Protein AF-A0A849WZI6-F1 (afdb_monomer)

Mean predicted aligned error: 6.57 Å

Secondary structure (DSSP, 8-state):
---HHHHHHHHHHHHHHHHHHHHHHHHH-GGGTTS-HHHHHHHHTTTTHHHH---HHHHHHHT--GGG-HHHHHHTTTT--GGG--HHHHHHHHHHHHHHHHHHHHHHHHHHHHTT-B-TTSSB-HHHHHHHHHHHHHHHHHHHH-HHHHHHHS-PPPPGGGT-SSHHHHHHHHHHHHHHHHHSTT-SHHHHHHHHTT-SPPPS----------

Solvent-accessible surface area (backbone atoms only — not comparable to full-atom values): 12196 Å² total; per-residue (Å²): 131,89,48,72,65,53,57,47,42,44,52,53,23,48,33,55,39,28,34,50,43,34,56,50,48,44,77,75,35,81,89,39,66,84,57,56,66,71,60,47,47,58,54,33,70,51,50,69,38,46,52,67,58,80,48,69,68,57,30,62,76,68,69,52,54,79,94,61,32,40,45,67,52,48,55,78,54,60,70,50,48,77,89,74,49,51,73,69,51,47,53,48,52,51,53,41,50,54,50,37,54,53,40,42,51,51,53,51,53,50,51,30,54,76,70,67,29,40,40,96,87,69,44,78,27,73,67,38,50,49,52,52,51,40,48,52,51,18,48,38,35,45,53,27,68,39,68,61,38,32,70,45,54,74,39,80,47,71,56,33,45,76,72,49,85,49,69,68,57,21,53,51,30,51,53,49,64,75,43,38,70,76,68,35,60,87,38,42,52,66,51,45,44,29,50,79,70,68,74,43,83,74,74,95,70,82,77,83,78,74,84,71,89,128

Nearest PDB structures (foldseek):
  8ium-assembly1_R  TM=1.925E-01  e=1.946E+00  Homo sapiens

Foldseek 3Di:
DQDLVLQLLVVVLLLVQLLLLLLVLCVPDPVCVVQDNVLLSVLSNLPQCQQHPLDPVLCVVLVPDSVLRLSVLCVVCWQPAPVPDDPVNVVSVVVSVVSSVSSSVVVLLVSCVVVVQADPVSHGHPNSVVSVLSSVLSSQLCCQQAVVVCRTHVDRDHQSLVPDDDNVSSVSSVVCNVCVCVSSVCSHSVNSVCVVVVNDDDPPDDPPPDPDDD

Radius of gyration: 17.63 Å; Cα contacts (8 Å, |Δi|>4): 214; chains: 1; bounding box: 43×40×42 Å

Sequence (214 aa):
MRSLTDLEIHFQAHILRVARLGREILALSPEFRDVDPALLDQFLALHDQAKVNLSDPFIRQYGINRRNAPLLALSQIYGKQIENLTNEERMLAERVRDEVNRVDRAVAMNFFRQQGMLTSAGEPGDMALKFLRVEKIADSVDRAMSPVSAEEFHKVMDPARRWLRDEADKKIARRLERSYFALSDGLTFEEIRGRSLGAYPRPVRECAWGFAAL

Structure (mmCIF, N/CA/C/O backbone):
data_AF-A0A849WZI6-F1
#
_entry.id   AF-A0A849WZI6-F1
#
loop_
_atom_site.group_PDB
_atom_site.id
_atom_site.type_symbol
_atom_site.label_atom_id
_atom_site.label_alt_id
_atom_site.label_comp_id
_atom_site.label_asym_id
_atom_site.label_entity_id
_atom_site.label_seq_id
_atom_site.pdbx_PDB_ins_code
_atom_site.Cartn_x
_atom_site.Cartn_y
_atom_site.Cartn_z
_atom_site.occupancy
_atom_site.B_iso_or_equiv
_atom_site.auth_seq_id
_atom_site.auth_comp_id
_atom_site.auth_asym_id
_atom_site.auth_atom_id
_atom_site.pdbx_PDB_model_num
ATOM 1 N N . MET A 1 1 ? 10.485 -10.539 -22.822 1.00 46.03 1 MET A N 1
ATOM 2 C CA . MET A 1 1 ? 10.354 -9.128 -22.403 1.00 46.03 1 MET A CA 1
ATOM 3 C C . MET A 1 1 ? 9.045 -9.048 -21.635 1.00 46.03 1 MET A C 1
ATOM 5 O O . MET A 1 1 ? 8.038 -9.424 -22.221 1.00 46.03 1 MET A O 1
ATOM 9 N N . ARG A 1 2 ? 9.062 -8.737 -20.332 1.00 66.12 2 ARG A N 1
ATOM 10 C CA . ARG A 1 2 ? 7.817 -8.651 -19.545 1.00 66.12 2 ARG A CA 1
ATOM 11 C C . ARG A 1 2 ? 7.031 -7.415 -20.000 1.00 66.12 2 ARG A C 1
ATOM 13 O O . ARG A 1 2 ? 7.637 -6.382 -20.278 1.00 66.12 2 ARG A O 1
ATOM 20 N N . SER A 1 3 ? 5.723 -7.556 -20.171 1.00 79.88 3 SER A N 1
ATOM 21 C CA . SER A 1 3 ? 4.845 -6.533 -20.749 1.00 79.88 3 SER A CA 1
ATOM 22 C C . SER A 1 3 ? 4.330 -5.547 -19.691 1.00 79.88 3 SER A C 1
ATOM 24 O O . SER A 1 3 ? 4.356 -5.839 -18.498 1.00 79.88 3 SER A O 1
ATOM 26 N N . LEU A 1 4 ? 3.813 -4.388 -20.123 1.00 80.69 4 LEU A N 1
ATOM 27 C CA . LEU A 1 4 ? 3.086 -3.451 -19.249 1.00 80.69 4 LEU A CA 1
ATOM 28 C C . LEU A 1 4 ? 1.937 -4.152 -18.502 1.00 80.69 4 LEU A C 1
ATOM 30 O O . LEU A 1 4 ? 1.700 -3.885 -17.329 1.00 80.69 4 LEU A O 1
ATOM 34 N N . THR A 1 5 ? 1.269 -5.082 -19.186 1.00 85.00 5 THR A N 1
ATOM 35 C CA . THR A 1 5 ? 0.197 -5.914 -18.635 1.00 85.00 5 THR A CA 1
ATOM 36 C C . THR A 1 5 ? 0.693 -6.816 -17.508 1.00 85.00 5 THR A C 1
ATOM 38 O O . THR A 1 5 ? -0.002 -6.963 -16.510 1.00 85.00 5 THR A O 1
ATOM 41 N N . ASP A 1 6 ? 1.899 -7.382 -17.620 1.00 86.06 6 ASP A N 1
ATOM 42 C CA . ASP A 1 6 ? 2.457 -8.211 -16.546 1.00 86.06 6 ASP A CA 1
ATOM 43 C C . ASP A 1 6 ? 2.707 -7.363 -15.291 1.00 86.06 6 ASP A C 1
ATOM 45 O O . ASP A 1 6 ? 2.311 -7.756 -14.197 1.00 86.06 6 ASP A O 1
ATOM 49 N N . LEU A 1 7 ? 3.279 -6.163 -15.446 1.00 84.88 7 LEU A N 1
ATOM 50 C CA . LEU A 1 7 ? 3.505 -5.238 -14.331 1.00 84.88 7 LEU A CA 1
ATOM 51 C C . LEU A 1 7 ? 2.194 -4.840 -13.629 1.00 84.88 7 LEU A C 1
ATOM 53 O O . LEU A 1 7 ? 2.123 -4.814 -12.402 1.00 84.88 7 LEU A O 1
ATOM 57 N N . GLU A 1 8 ? 1.139 -4.568 -14.398 1.00 86.75 8 GLU A N 1
ATOM 58 C CA . GLU A 1 8 ? -0.186 -4.272 -13.849 1.00 86.75 8 GLU A CA 1
ATOM 59 C C . GLU A 1 8 ? -0.753 -5.457 -13.050 1.00 86.75 8 GLU A C 1
ATOM 61 O O . GLU A 1 8 ? -1.197 -5.285 -11.914 1.00 86.75 8 GLU A O 1
ATOM 66 N N . ILE A 1 9 ? -0.686 -6.671 -13.605 1.00 88.75 9 ILE A N 1
ATOM 67 C CA . ILE A 1 9 ? -1.139 -7.897 -12.932 1.00 88.75 9 ILE A CA 1
ATOM 68 C C . ILE A 1 9 ? -0.341 -8.139 -11.646 1.00 88.75 9 ILE A C 1
ATOM 70 O O . ILE A 1 9 ? -0.914 -8.550 -10.636 1.00 88.75 9 ILE A O 1
ATOM 74 N N . HIS A 1 10 ? 0.965 -7.863 -11.646 1.00 87.81 10 HIS A N 1
ATOM 75 C CA . HIS A 1 10 ? 1.794 -7.975 -10.449 1.00 87.81 10 HIS A CA 1
ATOM 76 C C . HIS A 1 10 ? 1.318 -7.041 -9.334 1.00 87.81 10 HIS A C 1
ATOM 78 O O . HIS A 1 10 ? 1.147 -7.498 -8.198 1.00 87.81 10 HIS A O 1
ATOM 84 N N . PHE A 1 11 ? 1.030 -5.774 -9.648 1.00 88.38 11 PHE A N 1
ATOM 85 C CA . PHE A 1 11 ? 0.472 -4.842 -8.668 1.00 88.38 11 PHE A CA 1
ATOM 86 C C . PHE A 1 11 ? -0.919 -5.265 -8.192 1.00 88.38 11 PHE A C 1
ATOM 88 O O . PHE A 1 11 ? -1.183 -5.232 -6.994 1.00 88.38 11 PHE A O 1
ATOM 95 N N . GLN A 1 12 ? -1.787 -5.749 -9.081 1.00 89.88 12 GLN A N 1
ATOM 96 C CA . GLN A 1 12 ? -3.100 -6.265 -8.682 1.00 89.88 12 GLN A CA 1
ATOM 97 C C . GLN A 1 12 ? -2.977 -7.455 -7.722 1.00 89.88 12 GLN A C 1
ATOM 99 O O . GLN A 1 12 ? -3.628 -7.489 -6.678 1.00 89.88 12 GLN A O 1
ATOM 104 N N . ALA A 1 13 ? -2.107 -8.417 -8.035 1.00 91.88 13 ALA A N 1
ATOM 105 C CA . ALA A 1 13 ? -1.861 -9.567 -7.175 1.00 91.88 13 ALA A CA 1
ATOM 106 C C . ALA A 1 13 ? -1.302 -9.136 -5.806 1.00 91.88 13 ALA A C 1
ATOM 108 O O . ALA A 1 13 ? -1.718 -9.664 -4.776 1.00 91.88 13 ALA A O 1
ATOM 109 N N . HIS A 1 14 ? -0.401 -8.150 -5.785 1.00 93.25 14 HIS A N 1
ATOM 110 C CA . HIS A 1 14 ? 0.129 -7.551 -4.560 1.00 93.25 14 HIS A CA 1
ATOM 111 C C . HIS A 1 14 ? -0.970 -6.925 -3.694 1.00 93.25 14 HIS A C 1
ATOM 113 O O . HIS A 1 14 ? -1.116 -7.320 -2.539 1.00 93.25 14 HIS A O 1
ATOM 119 N N . ILE A 1 15 ? -1.806 -6.048 -4.257 1.00 92.69 15 ILE A N 1
ATOM 120 C CA . ILE A 1 15 ? -2.915 -5.392 -3.540 1.00 92.69 15 ILE A CA 1
ATOM 121 C C . ILE A 1 15 ? -3.848 -6.430 -2.900 1.00 92.69 15 ILE A C 1
ATOM 123 O O . ILE A 1 15 ? -4.205 -6.320 -1.726 1.00 92.69 15 ILE A O 1
ATOM 127 N N . LEU A 1 16 ? -4.196 -7.490 -3.636 1.00 93.88 16 LEU A N 1
ATOM 128 C CA . LEU A 1 16 ? -5.062 -8.555 -3.123 1.00 93.88 16 LEU A CA 1
ATOM 129 C C . LEU A 1 16 ? -4.421 -9.340 -1.969 1.00 93.88 16 LEU A C 1
ATOM 131 O O . LEU A 1 16 ? -5.105 -9.672 -0.996 1.00 93.88 16 LEU A O 1
ATOM 135 N N . ARG A 1 17 ? -3.119 -9.641 -2.051 1.00 96.31 17 ARG A N 1
ATOM 136 C CA . ARG A 1 17 ? -2.394 -10.312 -0.960 1.00 96.31 17 ARG A CA 1
ATOM 137 C C . ARG A 1 17 ? -2.267 -9.410 0.262 1.00 96.31 17 ARG A C 1
ATOM 139 O O . ARG A 1 17 ? -2.505 -9.883 1.369 1.00 96.31 17 ARG A O 1
ATOM 146 N N . VAL A 1 18 ? -1.983 -8.121 0.076 1.00 96.94 18 VAL A N 1
ATOM 147 C CA . VAL A 1 18 ? -1.944 -7.129 1.164 1.00 96.94 18 VAL A CA 1
ATOM 148 C C . VAL A 1 18 ? -3.293 -7.051 1.878 1.00 96.94 18 VAL A C 1
ATOM 150 O O . VAL A 1 18 ? -3.331 -7.153 3.103 1.00 96.94 18 VAL A O 1
ATOM 153 N N . ALA A 1 19 ? -4.404 -6.982 1.140 1.00 96.25 19 ALA A N 1
ATOM 154 C CA . ALA A 1 19 ? -5.746 -7.006 1.723 1.00 96.25 19 ALA A CA 1
ATOM 155 C C . ALA A 1 19 ? -5.998 -8.282 2.550 1.00 96.25 19 ALA A C 1
ATOM 157 O O . ALA A 1 19 ? -6.451 -8.223 3.697 1.00 96.25 19 ALA A O 1
ATOM 158 N N . ARG A 1 20 ? -5.631 -9.451 2.007 1.00 97.00 20 ARG A N 1
ATOM 159 C CA . ARG A 1 20 ? -5.775 -10.741 2.696 1.00 97.00 2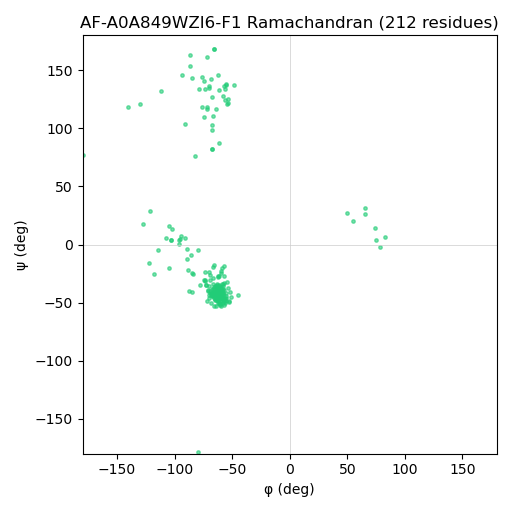0 ARG A CA 1
ATOM 160 C C . ARG A 1 20 ? -4.938 -10.823 3.974 1.00 97.00 20 ARG A C 1
ATOM 162 O O . ARG A 1 20 ? -5.443 -11.269 5.003 1.00 97.00 20 ARG A O 1
ATOM 169 N N . LEU A 1 21 ? -3.680 -10.391 3.918 1.00 98.19 21 LEU A N 1
ATOM 170 C CA . LEU A 1 21 ? -2.791 -10.330 5.078 1.00 98.19 21 LEU A CA 1
ATOM 171 C C . LEU A 1 21 ? -3.326 -9.351 6.127 1.00 98.19 21 LEU A C 1
ATOM 173 O O . LEU A 1 21 ? -3.320 -9.672 7.312 1.00 98.19 21 LEU A O 1
ATOM 177 N N . GLY A 1 22 ? -3.852 -8.200 5.704 1.00 98.06 22 GLY A N 1
ATOM 178 C CA . GLY A 1 22 ? -4.482 -7.221 6.589 1.00 98.06 22 GLY A CA 1
ATOM 179 C C . GLY A 1 22 ? -5.654 -7.798 7.379 1.00 98.06 22 GLY A C 1
ATOM 180 O O . GLY A 1 22 ? -5.748 -7.594 8.589 1.00 98.06 22 GLY A O 1
ATOM 181 N N . ARG A 1 23 ? -6.504 -8.603 6.732 1.00 97.38 23 ARG A N 1
ATOM 182 C CA . ARG A 1 23 ? -7.585 -9.333 7.413 1.00 97.38 23 ARG A CA 1
ATOM 183 C C . ARG A 1 23 ? -7.074 -10.322 8.451 1.00 97.38 23 ARG A C 1
ATOM 185 O O . ARG A 1 23 ? -7.629 -10.392 9.546 1.00 97.38 23 ARG A O 1
ATOM 192 N N . GLU A 1 24 ? -6.007 -11.047 8.135 1.00 97.94 24 GLU A N 1
ATOM 193 C CA . GLU A 1 24 ? -5.393 -11.981 9.080 1.00 97.94 24 GLU A CA 1
ATOM 194 C C . GLU A 1 24 ? -4.801 -11.246 10.297 1.00 97.94 24 GLU A C 1
ATOM 196 O O . GLU A 1 24 ? -4.917 -11.718 11.427 1.00 97.94 24 GLU A O 1
ATOM 201 N N . ILE A 1 25 ? -4.239 -10.045 10.115 1.00 98.19 25 ILE A N 1
ATOM 202 C CA . ILE A 1 25 ? -3.723 -9.225 11.225 1.00 98.19 25 ILE A CA 1
ATOM 203 C C . ILE A 1 25 ? -4.819 -8.923 12.259 1.00 98.19 25 ILE A C 1
ATOM 205 O O . ILE A 1 25 ? -4.559 -9.041 13.461 1.00 98.19 25 ILE A O 1
ATOM 209 N N . LEU A 1 26 ? -6.042 -8.605 11.813 1.00 97.25 26 LEU A N 1
ATOM 210 C CA . LEU A 1 26 ? -7.178 -8.361 12.712 1.00 97.25 26 LEU A CA 1
ATOM 211 C C . LEU A 1 26 ? -7.517 -9.587 13.574 1.00 97.25 26 LEU A C 1
ATOM 213 O O . LEU A 1 26 ? -7.853 -9.446 14.748 1.00 97.25 26 LEU A O 1
ATOM 217 N N . ALA A 1 27 ? -7.398 -10.793 13.011 1.00 95.12 27 ALA A N 1
ATOM 218 C CA . ALA A 1 27 ? -7.651 -12.039 13.731 1.00 95.12 27 ALA A CA 1
ATOM 219 C C . ALA A 1 27 ? -6.525 -12.394 14.722 1.00 95.12 27 ALA A C 1
ATOM 221 O O . ALA A 1 27 ? -6.771 -13.009 15.762 1.00 95.12 27 ALA A O 1
ATOM 222 N N . LEU A 1 28 ? -5.282 -12.007 14.418 1.00 94.19 28 LEU A N 1
ATOM 223 C CA . LEU A 1 28 ? -4.098 -12.401 15.185 1.00 94.19 28 LEU A CA 1
ATOM 224 C C . LEU A 1 28 ? -3.805 -11.530 16.411 1.00 94.19 28 LEU A C 1
ATOM 226 O O . LEU A 1 28 ? -3.122 -12.016 17.325 1.00 94.19 28 LEU A O 1
ATOM 230 N N . SER A 1 29 ? -4.249 -10.269 16.426 1.00 94.25 29 SER A N 1
ATOM 231 C CA . SER A 1 29 ? -3.875 -9.303 17.465 1.00 94.25 29 SER A CA 1
ATOM 232 C C . SER A 1 29 ? -5.087 -8.587 18.078 1.00 94.25 29 SER A C 1
ATOM 234 O O . SER A 1 29 ? -5.803 -7.873 17.376 1.00 94.25 29 SER A O 1
ATOM 236 N N . PRO A 1 30 ? -5.306 -8.696 19.407 1.00 93.81 30 PRO A N 1
ATOM 237 C CA . PRO A 1 30 ? -6.395 -8.002 20.099 1.00 93.81 30 PRO A CA 1
ATOM 238 C C . PRO A 1 30 ? -6.369 -6.474 19.976 1.00 93.81 30 PRO A C 1
ATOM 240 O O . PRO A 1 30 ? -7.395 -5.838 20.198 1.00 93.81 30 PRO A O 1
ATOM 243 N N . GLU A 1 31 ? -5.219 -5.881 19.650 1.00 94.94 31 GLU A N 1
ATOM 244 C CA . GLU A 1 31 ? -5.060 -4.426 19.532 1.00 94.94 31 GLU A CA 1
ATOM 245 C C . GLU A 1 31 ? -5.848 -3.810 18.364 1.00 94.94 31 GLU A C 1
ATOM 247 O O . GLU A 1 31 ? -6.113 -2.608 18.376 1.00 94.94 31 GLU A O 1
ATOM 252 N N . PHE A 1 32 ? -6.241 -4.633 17.385 1.00 96.94 32 PHE A N 1
ATOM 253 C CA . PHE A 1 32 ? -7.041 -4.225 16.230 1.00 96.94 32 PHE A CA 1
ATOM 254 C C . PHE A 1 32 ? -8.503 -4.680 16.326 1.00 96.94 32 PHE A C 1
ATOM 256 O O . PHE A 1 32 ? -9.215 -4.679 15.328 1.00 96.94 32 PHE A O 1
ATOM 263 N N . ARG A 1 33 ? -8.977 -5.086 17.512 1.00 95.38 33 ARG A N 1
ATOM 264 C CA . ARG A 1 33 ? -10.355 -5.579 17.696 1.00 95.38 33 ARG A CA 1
ATOM 265 C C . ARG A 1 33 ? -11.424 -4.529 17.368 1.00 95.38 33 ARG A C 1
ATOM 267 O O . ARG A 1 33 ? -12.548 -4.887 17.040 1.00 95.38 33 ARG A O 1
ATOM 274 N N . ASP A 1 34 ? -11.083 -3.255 17.501 1.00 96.94 34 ASP A N 1
ATOM 275 C CA . ASP A 1 34 ? -11.934 -2.103 17.202 1.00 96.94 34 ASP A CA 1
ATOM 276 C C . ASP A 1 34 ? -11.831 -1.624 15.745 1.00 96.94 34 ASP A C 1
ATOM 278 O O . ASP A 1 34 ? -12.558 -0.713 15.355 1.00 96.94 34 ASP A O 1
ATOM 282 N N . VAL A 1 35 ? -10.952 -2.221 14.933 1.00 98.00 35 VAL A N 1
ATOM 283 C CA . VAL A 1 35 ? -10.874 -1.929 13.499 1.00 98.00 35 VAL A CA 1
ATOM 284 C C . VAL A 1 35 ? -12.033 -2.624 12.793 1.00 98.00 35 VAL A C 1
ATOM 286 O O . VAL A 1 35 ? -12.114 -3.853 12.798 1.00 98.00 35 VAL A O 1
ATOM 289 N N . ASP A 1 36 ? -12.910 -1.844 12.153 1.00 97.75 36 ASP A N 1
ATOM 290 C CA . ASP A 1 36 ? -13.969 -2.386 11.300 1.00 97.75 36 ASP A CA 1
ATOM 291 C C . ASP A 1 36 ? -13.336 -3.108 10.097 1.00 97.75 36 ASP A C 1
ATOM 293 O O . ASP A 1 36 ? -12.682 -2.466 9.261 1.00 97.75 36 ASP A O 1
ATOM 297 N N . PRO A 1 37 ? -13.533 -4.431 9.965 1.00 97.50 37 PRO A N 1
ATOM 298 C CA . PRO A 1 37 ? -12.932 -5.180 8.879 1.00 97.50 37 PRO A CA 1
ATOM 299 C C . PRO A 1 37 ? -13.391 -4.705 7.491 1.00 97.50 37 PRO A C 1
ATOM 301 O O . PRO A 1 37 ? -12.606 -4.746 6.543 1.00 97.50 37 PRO A O 1
ATOM 304 N N . ALA A 1 38 ? -14.643 -4.269 7.328 1.00 97.06 38 ALA A N 1
ATOM 305 C CA . ALA A 1 38 ? -15.169 -3.814 6.041 1.00 97.06 38 ALA A CA 1
ATOM 306 C C . ALA A 1 38 ? -14.529 -2.491 5.605 1.00 97.06 38 ALA A C 1
ATOM 308 O O . ALA A 1 38 ? -14.178 -2.335 4.435 1.00 97.06 38 ALA A O 1
ATOM 309 N N . LEU A 1 39 ? -14.317 -1.566 6.546 1.00 97.94 39 LEU A N 1
ATOM 310 C CA . LEU A 1 39 ? -13.579 -0.332 6.275 1.00 97.94 39 LEU A CA 1
ATOM 311 C C . LEU A 1 39 ? -12.106 -0.613 5.982 1.00 97.94 39 LEU A C 1
ATOM 313 O O . LEU A 1 39 ? -11.542 0.015 5.087 1.00 97.94 39 LEU A O 1
ATOM 317 N N . LEU A 1 40 ? -11.489 -1.567 6.688 1.00 98.25 40 LEU A N 1
ATOM 318 C CA . LEU A 1 40 ? -10.114 -1.966 6.396 1.00 98.25 40 LEU A CA 1
ATOM 319 C C . LEU A 1 40 ? -9.978 -2.501 4.966 1.00 98.25 40 LEU A C 1
ATOM 321 O O . LEU A 1 40 ? -9.039 -2.118 4.280 1.00 98.25 40 LEU A O 1
ATOM 325 N N . ASP A 1 41 ? -10.911 -3.326 4.486 1.00 96.88 41 ASP A N 1
ATOM 326 C CA . ASP A 1 41 ? -10.868 -3.809 3.097 1.00 96.88 41 ASP A CA 1
ATOM 327 C C . ASP A 1 41 ? -10.973 -2.675 2.084 1.00 96.88 41 ASP A C 1
ATOM 329 O O . ASP A 1 41 ? -10.231 -2.664 1.104 1.00 96.88 41 ASP A O 1
ATOM 333 N N . GLN A 1 42 ? -11.855 -1.702 2.331 1.00 96.44 42 GLN A N 1
ATOM 334 C CA . GLN A 1 42 ? -11.952 -0.520 1.477 1.00 96.44 42 GLN A CA 1
ATOM 335 C C . GLN A 1 42 ? -10.633 0.253 1.461 1.00 96.44 42 GLN A C 1
ATOM 337 O O . GLN A 1 42 ? -10.181 0.646 0.393 1.00 96.44 42 GLN A O 1
ATOM 342 N N . PHE A 1 43 ? -9.994 0.431 2.620 1.00 97.94 43 PHE A N 1
ATOM 343 C CA . PHE A 1 43 ? -8.703 1.105 2.716 1.00 97.94 43 PHE A CA 1
ATOM 344 C C . PHE A 1 43 ? -7.580 0.336 2.011 1.00 97.94 43 PHE A C 1
ATOM 346 O O . PHE A 1 43 ? -6.842 0.919 1.225 1.00 97.94 43 PHE A O 1
ATOM 353 N N . LEU A 1 44 ? -7.458 -0.973 2.243 1.00 96.75 44 LEU A N 1
ATOM 354 C CA . LEU A 1 44 ? -6.402 -1.794 1.643 1.00 96.75 44 LEU A CA 1
ATOM 355 C C . LEU A 1 44 ? -6.587 -1.967 0.130 1.00 96.75 44 LEU A C 1
ATOM 357 O O . LEU A 1 44 ? -5.600 -2.112 -0.584 1.00 96.75 44 LEU A O 1
ATOM 361 N N . ALA A 1 45 ? -7.814 -1.873 -0.390 1.00 92.75 45 ALA A N 1
ATOM 362 C CA . ALA A 1 45 ? -8.062 -1.807 -1.833 1.00 92.75 45 ALA A CA 1
ATOM 363 C C . ALA A 1 45 ? -7.522 -0.515 -2.483 1.00 92.75 45 ALA A C 1
ATOM 365 O O . ALA A 1 45 ? -7.362 -0.457 -3.707 1.00 92.75 45 ALA A O 1
ATOM 366 N N . LEU A 1 46 ? -7.236 0.519 -1.681 1.00 93.00 46 LEU A N 1
ATOM 367 C CA . LEU A 1 46 ? -6.601 1.756 -2.136 1.00 93.00 46 LEU A CA 1
ATOM 368 C C . LEU A 1 46 ? -5.068 1.681 -2.157 1.00 93.00 46 LEU A C 1
ATOM 370 O O . LEU A 1 46 ? -4.433 2.600 -2.677 1.00 93.00 46 LEU A O 1
ATOM 374 N N . HIS A 1 47 ? -4.477 0.618 -1.608 1.00 92.38 47 HIS A N 1
ATOM 375 C CA . HIS A 1 47 ? -3.034 0.419 -1.615 1.00 92.38 47 HIS A CA 1
ATOM 376 C C . HIS A 1 47 ? -2.498 0.425 -3.053 1.00 92.38 47 HIS A C 1
ATOM 378 O O . HIS A 1 47 ? -3.106 -0.166 -3.945 1.00 92.38 47 HIS A O 1
ATOM 384 N N . ASP A 1 48 ? -1.373 1.106 -3.284 1.00 89.25 48 ASP A N 1
ATOM 385 C CA . ASP A 1 48 ? -0.701 1.184 -4.586 1.00 89.25 48 ASP A CA 1
ATOM 386 C C . ASP A 1 48 ? -1.588 1.677 -5.759 1.00 89.25 48 ASP A C 1
ATOM 388 O O . ASP A 1 48 ? -1.239 1.486 -6.930 1.00 89.25 48 ASP A O 1
ATOM 392 N N . GLN A 1 49 ? -2.711 2.366 -5.499 1.00 86.75 49 GLN A N 1
ATOM 393 C CA . GLN A 1 49 ? -3.597 2.888 -6.554 1.00 86.75 49 GLN A CA 1
ATOM 394 C C . GLN A 1 49 ? -2.865 3.818 -7.524 1.00 86.75 49 GLN A C 1
ATOM 396 O O . GLN A 1 49 ? -3.153 3.786 -8.722 1.00 86.75 49 GLN A O 1
ATOM 401 N N . ALA A 1 50 ? -1.871 4.585 -7.059 1.00 85.44 50 ALA A N 1
ATOM 402 C CA . ALA A 1 50 ? -1.041 5.410 -7.937 1.00 85.44 50 ALA A CA 1
ATOM 403 C C . ALA A 1 50 ? -0.331 4.601 -9.041 1.00 85.44 50 ALA A C 1
ATOM 405 O O . ALA A 1 50 ? -0.028 5.143 -10.106 1.00 85.44 50 ALA A O 1
ATOM 406 N N . LYS A 1 51 ? -0.065 3.310 -8.802 1.00 84.94 51 LYS A N 1
ATOM 407 C CA . LYS A 1 51 ? 0.636 2.413 -9.729 1.00 84.94 51 LYS A CA 1
ATOM 408 C C . LYS A 1 51 ? -0.291 1.720 -10.720 1.00 84.94 51 LYS A C 1
ATOM 410 O O . LYS A 1 51 ? 0.198 1.291 -11.756 1.00 84.94 51 LYS A O 1
ATOM 415 N N . VAL A 1 52 ? -1.588 1.605 -10.437 1.00 83.06 52 VAL A N 1
ATOM 416 C CA . VAL A 1 52 ? -2.532 0.832 -11.272 1.00 83.06 52 VAL A CA 1
ATOM 417 C C . VAL A 1 52 ? -3.646 1.672 -11.891 1.00 83.06 52 VAL A C 1
ATOM 419 O O . VAL A 1 52 ? -4.173 1.316 -12.942 1.00 83.06 52 VAL A O 1
ATOM 422 N N . ASN A 1 53 ? -4.008 2.807 -11.292 1.00 83.88 53 ASN A N 1
ATOM 423 C CA . ASN A 1 53 ? -5.155 3.587 -11.739 1.00 83.88 53 ASN A CA 1
ATOM 424 C C . ASN A 1 53 ? -4.762 4.642 -12.779 1.00 83.88 53 ASN A C 1
ATOM 426 O O . ASN A 1 53 ? -4.224 5.704 -12.464 1.00 83.88 53 ASN A O 1
ATOM 430 N N . LEU A 1 54 ? -5.075 4.352 -14.042 1.00 81.62 54 LEU A N 1
ATOM 431 C CA . LEU A 1 54 ? -4.847 5.251 -15.178 1.00 81.62 54 LEU A CA 1
ATOM 432 C C . LEU A 1 54 ? -6.121 5.962 -15.658 1.00 81.62 54 LEU A C 1
ATOM 434 O O . LEU A 1 54 ? -6.142 6.516 -16.760 1.00 81.62 54 LEU A O 1
ATOM 438 N N . SER A 1 55 ? -7.198 5.930 -14.869 1.00 85.31 55 SER A N 1
ATOM 439 C CA . SER A 1 55 ? -8.459 6.564 -15.255 1.00 85.31 55 SER A CA 1
ATOM 440 C C . SER A 1 55 ? -8.332 8.092 -15.282 1.00 85.31 55 SER A C 1
ATOM 442 O O . SER A 1 55 ? -7.683 8.702 -14.430 1.00 85.31 55 SER A O 1
ATOM 444 N N . ASP A 1 56 ? -8.984 8.738 -16.252 1.00 86.00 56 ASP A N 1
ATOM 445 C CA . ASP A 1 56 ? -8.963 10.202 -16.371 1.00 86.00 56 ASP A CA 1
ATOM 446 C C . ASP A 1 56 ? -9.488 10.939 -15.124 1.00 86.00 56 ASP A C 1
ATOM 448 O O . ASP A 1 56 ? -8.909 11.969 -14.765 1.00 86.00 56 ASP A O 1
ATOM 452 N N . PRO A 1 57 ? -10.544 10.468 -14.428 1.00 88.75 57 PRO A N 1
ATOM 453 C CA . PRO A 1 57 ? -10.951 11.048 -13.151 1.00 88.75 57 PRO A CA 1
ATOM 454 C C . PRO A 1 57 ? -9.834 11.017 -12.101 1.00 88.75 57 PRO A C 1
ATOM 456 O O . PRO A 1 57 ? -9.525 12.062 -11.533 1.00 88.75 57 PRO A O 1
ATOM 459 N N . PHE A 1 58 ? -9.176 9.869 -11.906 1.00 87.50 58 PHE A N 1
ATOM 460 C CA . PHE A 1 58 ? -8.104 9.709 -10.919 1.00 87.50 58 PHE A CA 1
ATOM 461 C C . PHE A 1 58 ? -6.891 10.588 -11.243 1.00 87.50 58 PHE A C 1
ATOM 463 O O . PHE A 1 58 ? -6.409 11.341 -10.395 1.00 87.50 58 PHE A O 1
ATOM 470 N N . ILE A 1 59 ? -6.445 10.568 -12.504 1.00 87.81 59 ILE A N 1
ATOM 471 C CA . ILE A 1 59 ? -5.326 11.387 -12.984 1.00 87.81 59 ILE A CA 1
ATOM 472 C C . ILE A 1 59 ? -5.591 12.875 -12.726 1.00 87.81 59 ILE A C 1
ATOM 474 O O . ILE A 1 59 ? -4.714 13.575 -12.217 1.00 87.81 59 ILE A O 1
ATOM 478 N N . ARG A 1 60 ? -6.801 13.363 -13.037 1.00 88.94 60 ARG A N 1
ATOM 479 C CA . ARG A 1 60 ? -7.178 14.766 -12.800 1.00 88.94 60 ARG A CA 1
ATOM 480 C C . ARG A 1 60 ? -7.270 15.098 -11.316 1.00 88.94 60 ARG A C 1
ATOM 482 O O . ARG A 1 60 ? -6.755 16.134 -10.910 1.00 88.94 60 ARG A O 1
ATOM 489 N N . GLN A 1 61 ? -7.891 14.229 -10.522 1.00 90.19 61 GLN A N 1
ATOM 490 C CA . GLN A 1 61 ? -8.072 14.436 -9.085 1.00 90.19 61 GLN A CA 1
ATOM 491 C C . GLN A 1 61 ? -6.736 14.584 -8.348 1.00 90.19 61 GLN A C 1
ATOM 493 O O . GLN A 1 61 ? -6.621 15.423 -7.457 1.00 90.19 61 GLN A O 1
ATOM 498 N N . TYR A 1 6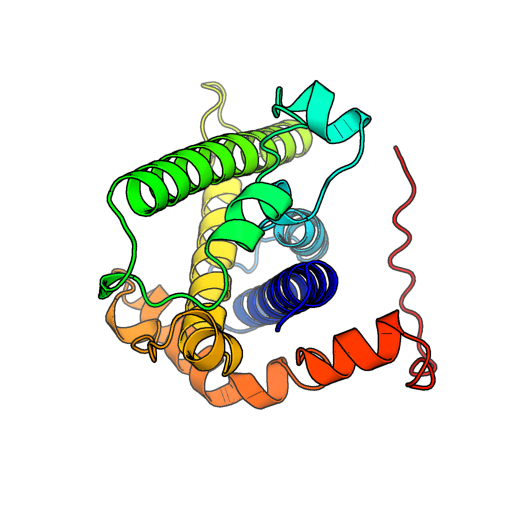2 ? -5.724 13.801 -8.731 1.00 89.06 62 TYR A N 1
ATOM 499 C CA . TYR A 1 62 ? -4.425 13.778 -8.051 1.00 89.06 62 TYR A CA 1
ATOM 500 C C . TYR A 1 62 ? -3.309 14.530 -8.789 1.00 89.06 62 TYR A C 1
ATOM 502 O O . TYR A 1 62 ? -2.163 14.546 -8.325 1.00 89.06 62 TYR A O 1
ATOM 510 N N . GLY A 1 63 ? -3.636 15.187 -9.907 1.00 87.56 63 GLY A N 1
ATOM 511 C CA . GLY A 1 63 ? -2.698 15.999 -10.685 1.00 87.56 63 GLY A CA 1
ATOM 512 C C . GLY A 1 63 ? -1.569 15.189 -11.324 1.00 87.56 63 GLY A C 1
ATOM 513 O O . GLY A 1 63 ? -0.459 15.697 -11.463 1.00 87.56 63 GLY A O 1
ATOM 514 N N . ILE A 1 64 ? -1.828 13.930 -11.683 1.00 87.00 64 ILE A N 1
ATOM 515 C CA . ILE A 1 64 ? -0.822 13.047 -12.280 1.00 87.00 64 ILE A CA 1
ATOM 516 C C . ILE A 1 64 ? -0.578 13.485 -13.726 1.00 87.00 64 ILE A C 1
ATOM 518 O O . ILE A 1 64 ? -1.506 13.698 -14.508 1.00 87.00 64 ILE A O 1
ATOM 522 N N . ASN A 1 65 ? 0.684 13.584 -14.133 1.00 83.00 65 ASN A N 1
ATOM 523 C CA . ASN A 1 65 ? 0.999 13.789 -15.542 1.00 83.00 65 ASN A CA 1
ATOM 524 C C . ASN A 1 65 ? 0.786 12.477 -16.308 1.00 83.00 65 ASN A C 1
ATOM 526 O O . ASN A 1 65 ? 1.588 11.558 -16.178 1.00 83.00 65 ASN A O 1
ATOM 530 N N . ARG A 1 66 ? -0.245 12.403 -17.161 1.00 79.69 66 ARG A N 1
ATOM 531 C CA . ARG A 1 66 ? -0.586 11.190 -17.931 1.00 79.69 66 ARG A CA 1
ATOM 532 C C . ARG A 1 66 ? 0.575 10.634 -18.766 1.00 79.69 66 ARG A C 1
ATOM 534 O O . ARG A 1 66 ? 0.678 9.422 -18.915 1.00 79.69 66 ARG A O 1
ATOM 541 N N . ARG A 1 67 ? 1.469 11.489 -19.282 1.00 77.38 67 ARG A N 1
ATOM 542 C CA . ARG A 1 67 ? 2.655 11.049 -20.048 1.00 77.38 67 ARG A CA 1
ATOM 543 C C . ARG A 1 67 ? 3.702 10.358 -19.173 1.00 77.38 67 ARG A C 1
ATOM 545 O O . ARG A 1 67 ? 4.488 9.571 -19.681 1.00 77.38 67 ARG A O 1
ATOM 552 N N . ASN A 1 68 ? 3.683 10.649 -17.876 1.00 73.75 68 ASN A N 1
ATOM 553 C CA . ASN A 1 68 ? 4.594 10.120 -16.869 1.00 73.75 68 ASN A CA 1
ATOM 554 C C . ASN A 1 68 ? 3.823 9.376 -15.772 1.00 73.75 68 ASN A C 1
ATOM 556 O O . ASN A 1 68 ? 4.264 9.366 -14.623 1.00 73.75 68 ASN A O 1
ATOM 560 N N . ALA A 1 69 ? 2.660 8.802 -16.103 1.00 83.56 69 ALA A N 1
ATOM 561 C CA . ALA A 1 69 ? 1.877 8.060 -15.129 1.00 83.56 69 ALA A CA 1
ATOM 562 C C . ALA A 1 69 ? 2.760 6.964 -14.506 1.00 83.56 69 ALA A C 1
ATOM 564 O O . ALA A 1 69 ? 3.521 6.331 -15.252 1.00 83.56 69 ALA A O 1
ATOM 565 N N . PRO A 1 70 ? 2.690 6.729 -13.183 1.00 84.69 70 PRO A N 1
ATOM 566 C CA . PRO A 1 70 ? 3.646 5.864 -12.503 1.00 84.69 70 PRO A CA 1
ATOM 567 C C . PRO A 1 70 ? 3.816 4.490 -13.149 1.00 84.69 70 PRO A C 1
ATOM 569 O O . PRO A 1 70 ? 4.950 4.066 -13.336 1.00 84.69 70 PRO A O 1
ATOM 572 N N . LEU A 1 71 ? 2.733 3.845 -13.599 1.00 84.69 71 LEU A N 1
ATOM 573 C CA . LEU A 1 71 ? 2.810 2.556 -14.296 1.00 84.69 71 LEU A CA 1
ATOM 574 C C . LEU A 1 71 ? 3.703 2.604 -15.546 1.00 84.69 71 LEU A C 1
ATOM 576 O O . LEU A 1 71 ? 4.585 1.765 -15.729 1.00 84.69 71 LEU A O 1
ATOM 580 N N . LEU A 1 72 ? 3.498 3.613 -16.398 1.00 83.75 72 LEU A N 1
ATOM 581 C CA . LEU A 1 72 ? 4.264 3.792 -17.632 1.00 83.75 72 LEU A CA 1
ATOM 582 C C . LEU A 1 72 ? 5.729 4.089 -17.323 1.00 83.75 72 LEU A C 1
ATOM 584 O O . LEU A 1 72 ? 6.622 3.562 -17.979 1.00 83.75 72 LEU A O 1
ATOM 588 N N . ALA A 1 73 ? 5.982 4.910 -16.311 1.00 85.31 73 ALA A N 1
ATOM 589 C CA . ALA A 1 73 ? 7.329 5.280 -15.922 1.00 85.31 73 ALA A CA 1
ATOM 590 C C . ALA A 1 73 ? 8.090 4.105 -15.271 1.00 85.31 73 ALA A C 1
ATOM 592 O O . ALA A 1 73 ? 9.249 3.869 -15.607 1.00 85.31 73 ALA A O 1
ATOM 593 N N . LEU A 1 74 ? 7.425 3.311 -14.424 1.00 85.12 74 LEU A N 1
ATOM 594 C CA . LEU A 1 74 ? 7.973 2.081 -13.840 1.00 85.12 74 LEU A CA 1
ATOM 595 C C . LEU A 1 74 ? 8.285 1.038 -14.916 1.00 85.12 74 LEU A C 1
ATOM 597 O O .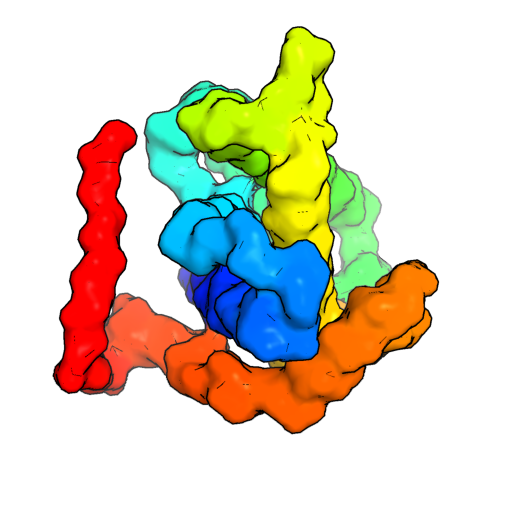 LEU A 1 74 ? 9.330 0.397 -14.847 1.00 85.12 74 LEU A O 1
ATOM 601 N N . SER A 1 75 ? 7.447 0.913 -15.951 1.00 86.44 75 SER A N 1
ATOM 602 C CA . SER A 1 75 ? 7.680 -0.045 -17.043 1.00 86.44 75 SER A CA 1
ATOM 603 C C . SER A 1 75 ? 8.998 0.174 -17.803 1.00 86.44 75 SER A C 1
ATOM 605 O O . SER A 1 75 ? 9.555 -0.780 -18.337 1.00 86.44 75 SER A O 1
ATOM 607 N N . GLN A 1 76 ? 9.552 1.394 -17.803 1.00 85.25 76 GLN A N 1
ATOM 608 C CA . GLN A 1 76 ? 10.825 1.716 -18.475 1.00 85.25 76 GLN A CA 1
ATOM 609 C C . GLN A 1 76 ? 12.054 1.155 -17.741 1.00 85.25 76 GLN A C 1
ATOM 611 O O . GLN A 1 76 ? 13.115 0.949 -18.344 1.00 85.25 76 GLN A O 1
ATOM 616 N N . ILE A 1 77 ? 11.914 0.918 -16.437 1.00 84.88 77 ILE A N 1
ATOM 617 C CA . ILE A 1 77 ? 12.968 0.400 -15.554 1.00 84.88 77 ILE A CA 1
ATOM 618 C C . ILE A 1 77 ? 12.648 -0.997 -15.013 1.00 84.88 77 ILE A C 1
ATOM 620 O O . ILE A 1 77 ? 13.476 -1.610 -14.344 1.00 84.88 77 ILE A O 1
ATOM 624 N N . TYR A 1 78 ? 11.463 -1.519 -15.316 1.00 83.00 78 TYR A N 1
ATOM 625 C CA . TYR A 1 78 ? 11.008 -2.817 -14.850 1.00 83.00 78 TYR A CA 1
ATOM 626 C C . TYR A 1 78 ? 11.913 -3.959 -15.342 1.00 83.00 78 TYR A C 1
ATOM 628 O O . TYR A 1 78 ? 12.276 -4.030 -16.517 1.00 83.00 78 TYR A O 1
ATOM 636 N N . GLY A 1 79 ? 12.291 -4.856 -14.425 1.00 77.94 79 GLY A N 1
ATOM 637 C CA . GLY A 1 79 ? 13.188 -5.986 -14.686 1.00 77.94 79 GLY A CA 1
ATOM 638 C C . GLY A 1 79 ? 14.680 -5.636 -14.756 1.00 77.94 79 GLY A C 1
ATOM 639 O O . GLY A 1 79 ? 15.498 -6.546 -14.920 1.00 77.94 79 GLY A O 1
ATOM 640 N N . LYS A 1 80 ? 15.057 -4.356 -14.618 1.00 83.44 80 LYS A N 1
ATOM 641 C CA . LYS A 1 80 ? 16.460 -3.930 -14.509 1.00 83.44 80 LYS A CA 1
ATOM 642 C C . LYS A 1 80 ? 16.937 -4.025 -13.061 1.00 83.44 80 LYS A C 1
ATOM 644 O O . LYS A 1 80 ? 16.199 -3.729 -12.126 1.00 83.44 80 LYS A O 1
ATOM 649 N N . GLN A 1 81 ? 18.197 -4.407 -12.880 1.00 80.50 81 GLN A N 1
ATOM 650 C CA . GLN A 1 81 ? 18.853 -4.379 -11.572 1.00 80.50 81 GLN A CA 1
ATOM 651 C C . GLN A 1 81 ? 19.193 -2.936 -11.180 1.00 80.50 81 GLN A C 1
ATOM 653 O O . GLN A 1 81 ? 19.638 -2.159 -12.026 1.00 80.50 81 GLN A O 1
ATOM 658 N N . ILE A 1 82 ? 19.017 -2.585 -9.902 1.00 79.44 82 ILE A N 1
ATOM 659 C CA . ILE A 1 82 ? 19.223 -1.217 -9.391 1.00 79.44 82 ILE A CA 1
ATOM 660 C C . ILE A 1 82 ? 20.669 -0.751 -9.608 1.00 79.44 82 ILE A C 1
ATOM 662 O O . ILE A 1 82 ? 20.920 0.411 -9.927 1.00 79.44 82 ILE A O 1
ATOM 666 N N . GLU A 1 83 ? 21.634 -1.651 -9.451 1.00 84.25 83 GLU A N 1
AT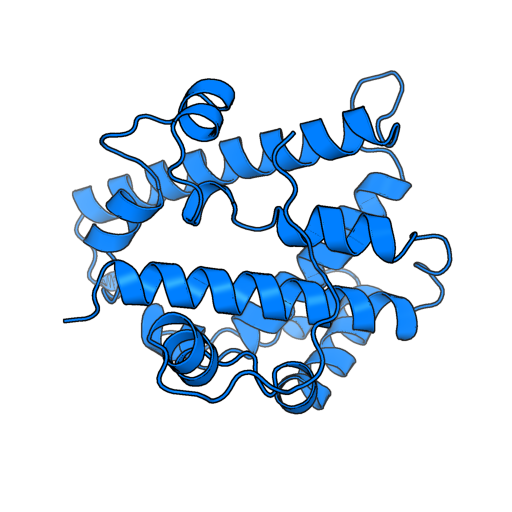OM 667 C CA . GLU A 1 83 ? 23.057 -1.429 -9.699 1.00 84.25 83 GLU A CA 1
ATOM 668 C C . GLU A 1 83 ? 23.361 -1.094 -11.164 1.00 84.25 83 GLU A C 1
ATOM 670 O O . GLU A 1 83 ? 24.287 -0.328 -11.418 1.00 84.25 83 GLU A O 1
ATOM 675 N N . ASN A 1 84 ? 22.531 -1.562 -12.100 1.00 88.44 84 ASN A N 1
ATOM 676 C CA . ASN A 1 84 ? 22.720 -1.388 -13.540 1.00 88.44 84 ASN A CA 1
ATOM 677 C C . ASN A 1 84 ? 21.942 -0.198 -14.117 1.00 88.44 84 ASN A C 1
ATOM 679 O O . ASN A 1 84 ? 22.010 0.036 -15.322 1.00 88.44 84 ASN A O 1
ATOM 683 N N . LEU A 1 85 ? 21.203 0.547 -13.287 1.00 87.81 85 LEU A N 1
ATOM 684 C CA . LEU A 1 85 ? 20.477 1.728 -13.745 1.00 87.81 85 LEU A CA 1
ATOM 685 C C . LEU A 1 85 ? 21.441 2.865 -14.103 1.00 87.81 85 LEU A C 1
ATOM 687 O O . LEU A 1 85 ? 22.338 3.195 -13.310 1.00 87.81 85 LEU A O 1
ATOM 691 N N . THR A 1 86 ? 21.208 3.507 -15.252 1.00 94.62 86 THR A N 1
ATOM 692 C CA . THR A 1 86 ? 21.882 4.765 -15.614 1.00 94.62 86 THR A CA 1
ATOM 693 C C . THR A 1 86 ? 21.473 5.896 -14.665 1.00 94.62 86 THR A C 1
ATOM 695 O O . THR A 1 86 ? 20.517 5.773 -13.895 1.00 94.62 86 THR A O 1
ATOM 698 N N . ASN A 1 87 ? 22.174 7.031 -14.707 1.00 94.31 87 ASN A N 1
ATOM 699 C CA . ASN A 1 87 ? 21.805 8.192 -13.890 1.00 94.31 87 ASN A CA 1
ATOM 700 C C . ASN A 1 87 ? 20.391 8.690 -14.222 1.00 94.31 87 ASN A C 1
ATOM 702 O O . ASN A 1 87 ? 19.614 8.988 -13.318 1.00 94.31 87 ASN A O 1
ATOM 706 N N . GLU A 1 88 ? 20.027 8.712 -15.503 1.00 93.31 88 GLU A N 1
ATOM 707 C CA . GLU A 1 88 ? 18.698 9.109 -15.971 1.00 93.31 88 GLU A CA 1
ATOM 708 C C . GLU A 1 88 ? 17.615 8.157 -15.453 1.00 93.31 88 GLU A C 1
ATOM 710 O O . GLU A 1 88 ? 16.548 8.599 -15.028 1.00 93.31 88 GLU A O 1
ATOM 715 N N . GLU A 1 89 ? 17.893 6.853 -15.438 1.00 91.50 89 GLU A N 1
ATOM 716 C CA . GLU A 1 89 ? 16.972 5.837 -14.926 1.00 91.50 89 GLU A CA 1
ATOM 717 C C . GLU A 1 89 ? 16.824 5.896 -13.405 1.00 91.50 89 GLU A C 1
ATOM 719 O O . GLU A 1 89 ? 15.723 5.710 -12.889 1.00 91.50 89 GLU A O 1
ATOM 724 N N . ARG A 1 90 ? 17.902 6.206 -12.674 1.00 90.62 90 ARG A N 1
ATOM 725 C CA . ARG A 1 90 ? 17.842 6.447 -11.224 1.00 90.62 90 ARG A CA 1
ATOM 726 C C . ARG A 1 90 ? 17.006 7.681 -10.909 1.00 90.62 90 ARG A C 1
ATOM 728 O O . ARG A 1 90 ? 16.106 7.599 -10.079 1.00 90.62 90 ARG A O 1
ATOM 735 N N . MET A 1 91 ? 17.232 8.784 -11.623 1.00 91.38 91 MET A N 1
ATOM 736 C CA . MET A 1 91 ? 16.424 10.000 -11.485 1.00 91.38 91 MET A CA 1
ATOM 737 C C . MET A 1 91 ? 14.953 9.749 -11.837 1.00 91.38 91 MET A C 1
ATOM 739 O O . MET A 1 91 ? 14.053 10.262 -11.171 1.00 91.38 91 MET A O 1
ATOM 743 N N . LEU A 1 92 ? 14.690 8.942 -12.870 1.00 89.19 92 LEU A N 1
ATOM 744 C CA . LEU A 1 92 ? 13.345 8.491 -13.211 1.00 89.19 92 LEU A CA 1
ATOM 745 C C . LEU A 1 92 ? 12.727 7.692 -12.056 1.00 89.19 92 LEU A C 1
ATOM 747 O O . LEU A 1 92 ? 11.614 8.013 -11.645 1.00 89.19 92 LEU A O 1
ATOM 751 N N . ALA A 1 93 ? 13.436 6.697 -11.519 1.00 87.69 93 ALA A N 1
ATOM 752 C CA . ALA A 1 93 ? 12.963 5.857 -10.421 1.00 87.69 93 ALA A CA 1
ATOM 753 C C . ALA A 1 93 ? 12.644 6.676 -9.161 1.00 87.69 93 ALA A C 1
ATOM 755 O O . ALA A 1 93 ? 11.583 6.497 -8.564 1.00 87.69 93 ALA A O 1
ATOM 756 N N . GLU A 1 94 ? 13.523 7.606 -8.783 1.00 89.19 94 GLU A N 1
ATOM 757 C CA . GLU A 1 94 ? 13.326 8.504 -7.640 1.00 89.19 94 GLU A CA 1
ATOM 758 C C . GLU A 1 94 ? 12.104 9.399 -7.833 1.00 89.19 94 GLU A C 1
ATOM 760 O O . GLU A 1 94 ? 11.216 9.416 -6.983 1.00 89.19 94 GLU A O 1
ATOM 765 N N . ARG A 1 95 ? 11.995 10.063 -8.988 1.00 90.38 95 ARG A N 1
ATOM 766 C CA . ARG A 1 95 ? 10.843 10.912 -9.308 1.00 90.38 95 ARG A CA 1
ATOM 767 C C . ARG A 1 95 ? 9.529 10.136 -9.264 1.00 90.38 95 ARG A C 1
ATOM 769 O O . ARG A 1 95 ? 8.532 10.644 -8.763 1.00 90.38 95 ARG A O 1
ATOM 776 N N . VAL A 1 96 ? 9.509 8.924 -9.817 1.00 89.62 96 VAL A N 1
ATOM 777 C CA . VAL A 1 96 ? 8.301 8.091 -9.848 1.00 89.62 96 VAL A CA 1
ATOM 778 C C . VAL A 1 96 ? 7.934 7.612 -8.452 1.00 89.62 96 VAL A C 1
ATOM 780 O O . VAL A 1 96 ? 6.763 7.658 -8.094 1.00 89.62 96 VAL A O 1
ATOM 783 N N . ARG A 1 97 ? 8.918 7.207 -7.644 1.00 88.25 97 ARG A N 1
ATOM 784 C CA . ARG A 1 97 ? 8.705 6.859 -6.236 1.00 88.25 97 ARG A CA 1
ATOM 785 C C . ARG A 1 97 ? 8.098 8.031 -5.467 1.00 88.25 97 ARG A C 1
ATOM 787 O O . ARG A 1 97 ? 7.143 7.834 -4.722 1.00 88.25 97 ARG A O 1
ATOM 794 N N . ASP A 1 98 ? 8.636 9.231 -5.642 1.00 90.62 98 ASP A N 1
ATOM 795 C CA . ASP A 1 98 ? 8.166 10.417 -4.929 1.00 90.62 98 ASP A CA 1
ATOM 796 C C . ASP A 1 98 ? 6.737 10.798 -5.361 1.00 90.62 98 ASP A C 1
ATOM 798 O O . ASP A 1 98 ? 5.905 11.128 -4.514 1.00 90.62 98 ASP A O 1
ATOM 802 N N . GLU A 1 99 ? 6.415 10.662 -6.651 1.00 91.06 99 GLU A N 1
ATOM 803 C CA . GLU A 1 99 ? 5.061 10.865 -7.179 1.00 91.06 99 GLU A CA 1
ATOM 804 C C . GLU A 1 99 ? 4.064 9.824 -6.647 1.00 91.06 99 GLU A C 1
ATOM 806 O O . GLU A 1 99 ? 2.983 10.192 -6.189 1.00 91.06 99 GLU A O 1
ATOM 811 N N . VAL A 1 100 ? 4.431 8.538 -6.646 1.00 90.75 100 VAL A N 1
ATOM 812 C CA . VAL A 1 100 ? 3.620 7.454 -6.063 1.00 90.75 100 VAL A CA 1
ATOM 813 C C . VAL A 1 100 ? 3.336 7.740 -4.592 1.00 90.75 100 VAL A C 1
ATOM 815 O O . VAL A 1 100 ? 2.177 7.814 -4.197 1.00 90.75 100 VAL A O 1
ATOM 818 N N . ASN A 1 101 ? 4.376 8.019 -3.802 1.00 90.50 101 ASN A N 1
ATOM 819 C CA . ASN A 1 101 ? 4.233 8.318 -2.377 1.00 90.50 101 ASN A CA 1
ATOM 820 C C . ASN A 1 101 ? 3.334 9.538 -2.128 1.00 90.50 101 ASN A C 1
ATOM 822 O O . ASN A 1 101 ? 2.538 9.545 -1.188 1.00 90.50 101 ASN A O 1
ATOM 826 N N . ARG A 1 102 ? 3.451 10.582 -2.959 1.00 94.12 102 ARG A N 1
ATOM 827 C CA . ARG A 1 102 ? 2.602 11.777 -2.880 1.00 94.12 102 ARG A CA 1
ATOM 828 C C . ARG A 1 102 ? 1.133 11.428 -3.124 1.00 94.12 102 ARG A C 1
ATOM 830 O O . ARG A 1 102 ? 0.274 11.873 -2.359 1.00 94.12 102 ARG A O 1
ATOM 837 N N . VAL A 1 103 ? 0.848 10.670 -4.182 1.00 92.94 103 VAL A N 1
ATOM 838 C CA . VAL A 1 103 ? -0.517 10.288 -4.567 1.00 92.94 103 VAL A CA 1
ATOM 839 C C . VAL A 1 103 ? -1.121 9.333 -3.543 1.00 92.94 103 VAL A C 1
ATOM 841 O O . VAL A 1 103 ? -2.201 9.627 -3.036 1.00 92.94 103 VAL A O 1
ATOM 844 N N . ASP A 1 104 ? -0.423 8.264 -3.163 1.00 93.06 104 ASP A N 1
ATOM 845 C CA . ASP A 1 104 ? -0.929 7.275 -2.202 1.00 93.06 104 ASP A CA 1
ATOM 846 C C . ASP A 1 104 ? -1.204 7.920 -0.835 1.00 93.06 104 ASP A C 1
ATOM 848 O O . ASP A 1 104 ? -2.246 7.680 -0.220 1.00 93.06 104 ASP A O 1
ATOM 852 N N . ARG A 1 105 ? -0.350 8.859 -0.395 1.00 94.38 105 ARG A N 1
ATOM 853 C CA . ARG A 1 105 ? -0.615 9.662 0.808 1.00 94.38 105 ARG A CA 1
ATOM 854 C C . ARG A 1 105 ? -1.888 10.495 0.669 1.00 94.38 105 ARG A C 1
ATOM 856 O O . ARG A 1 105 ? -2.681 10.556 1.606 1.00 94.38 105 ARG A O 1
ATOM 863 N N . ALA A 1 106 ? -2.104 11.145 -0.473 1.00 95.06 106 ALA A N 1
ATOM 864 C CA . ALA A 1 106 ? -3.310 11.937 -0.709 1.00 95.06 106 ALA A CA 1
ATOM 865 C C . ALA A 1 106 ? -4.579 11.065 -0.764 1.00 95.06 106 ALA A C 1
ATOM 867 O O . ALA A 1 106 ? -5.618 11.471 -0.237 1.00 95.06 106 ALA A O 1
ATOM 868 N N . VAL A 1 107 ? -4.493 9.870 -1.356 1.00 95.19 107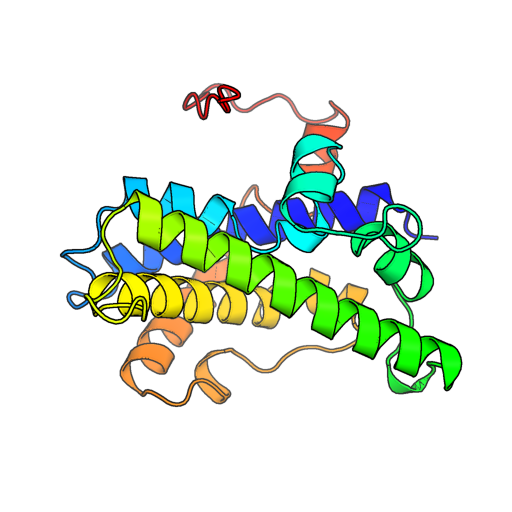 VAL A N 1
ATOM 869 C CA . VAL A 1 107 ? -5.567 8.865 -1.385 1.00 95.19 107 VAL A CA 1
ATOM 870 C C . VAL A 1 107 ? -5.933 8.435 0.036 1.00 95.19 107 VAL A C 1
ATOM 872 O O . VAL A 1 107 ? -7.097 8.562 0.424 1.00 95.19 107 VAL A O 1
ATOM 875 N N . ALA A 1 108 ? -4.948 8.034 0.845 1.00 96.62 108 ALA A N 1
ATOM 876 C CA . ALA A 1 108 ? -5.160 7.638 2.236 1.00 96.62 108 ALA A CA 1
ATOM 877 C C . ALA A 1 108 ? -5.778 8.769 3.075 1.00 96.62 108 ALA A C 1
ATOM 879 O O . ALA A 1 108 ? -6.777 8.567 3.763 1.00 96.62 108 ALA A O 1
ATOM 880 N N . MET A 1 109 ? -5.250 9.995 2.970 1.00 97.56 109 MET A N 1
ATOM 881 C CA . MET A 1 109 ? -5.794 11.149 3.697 1.00 97.56 109 MET A CA 1
ATOM 882 C C . MET A 1 109 ? -7.226 11.491 3.278 1.00 97.56 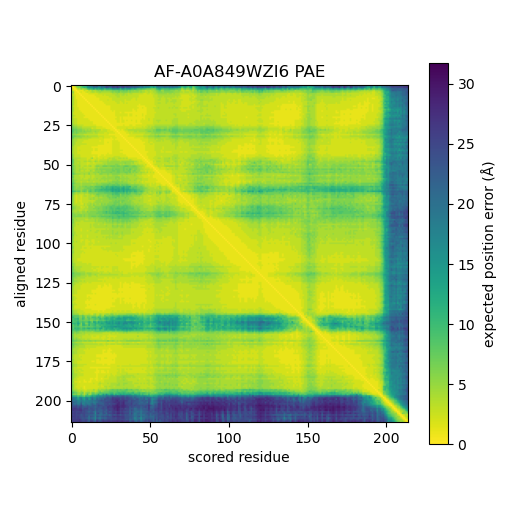109 MET A C 1
ATOM 884 O O . MET A 1 109 ? -8.027 11.916 4.112 1.00 97.56 109 MET A O 1
ATOM 888 N N . ASN A 1 110 ? -7.569 11.315 1.999 1.00 96.75 110 ASN A N 1
ATOM 889 C CA . ASN A 1 110 ? -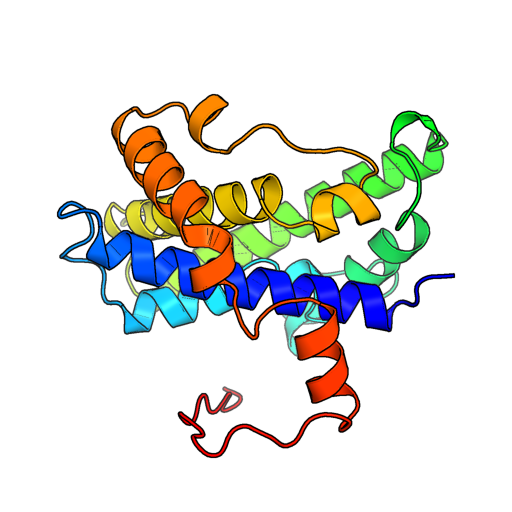8.939 11.502 1.539 1.00 96.75 110 ASN A CA 1
ATOM 890 C C . ASN A 1 110 ? -9.880 10.445 2.131 1.00 96.75 110 ASN A C 1
ATOM 892 O O . ASN A 1 110 ? -10.942 10.807 2.634 1.00 96.75 110 ASN A O 1
ATOM 896 N N . PHE A 1 111 ? -9.466 9.176 2.141 1.00 97.50 111 PHE A N 1
ATOM 897 C CA . PHE A 1 111 ? -10.218 8.101 2.785 1.00 97.50 111 PHE A CA 1
ATOM 898 C C . PHE A 1 111 ? -10.446 8.398 4.275 1.00 97.50 111 PHE A C 1
ATOM 900 O O . PHE A 1 111 ? -11.586 8.418 4.734 1.00 97.50 111 PHE A O 1
ATOM 907 N N . PHE A 1 112 ? -9.394 8.742 5.025 1.00 98.50 112 PHE A N 1
ATOM 908 C CA . PHE A 1 112 ? -9.524 9.056 6.452 1.00 98.50 112 PHE A CA 1
ATOM 909 C C . PHE A 1 112 ? -10.427 10.260 6.716 1.00 98.50 112 PHE A C 1
ATOM 911 O O . PHE A 1 112 ? -11.184 10.250 7.684 1.00 98.50 112 PHE A O 1
ATOM 918 N N . ARG A 1 113 ? -10.403 11.279 5.849 1.00 98.00 113 ARG A N 1
ATOM 919 C CA . ARG A 1 113 ? -11.330 12.414 5.943 1.00 98.00 113 ARG A CA 1
ATOM 920 C C . ARG A 1 113 ? -12.779 11.970 5.761 1.00 98.00 113 ARG A C 1
ATOM 922 O O . ARG A 1 113 ? -13.627 12.360 6.555 1.00 98.00 113 ARG A O 1
ATOM 929 N N . GLN A 1 114 ? -13.051 11.164 4.735 1.00 97.75 114 GLN A N 1
ATOM 930 C CA . GLN A 1 114 ? -14.396 10.665 4.428 1.00 97.75 114 GLN A CA 1
ATOM 931 C C . GLN A 1 114 ? -14.957 9.784 5.549 1.00 97.75 114 GLN A C 1
ATOM 933 O O . GLN A 1 114 ? -16.151 9.839 5.822 1.00 97.75 114 GLN A O 1
ATOM 938 N N . GLN A 1 115 ? -14.096 9.024 6.228 1.00 98.19 115 GLN A N 1
ATOM 939 C CA . GLN A 1 115 ? -14.481 8.144 7.333 1.00 98.19 115 GLN A CA 1
ATOM 940 C C . GLN A 1 115 ? -14.410 8.811 8.720 1.00 98.19 115 GLN A C 1
ATOM 942 O O . GLN A 1 115 ? -14.570 8.134 9.732 1.00 98.19 115 GLN A O 1
ATOM 947 N N . GLY A 1 116 ? -14.132 10.119 8.803 1.00 97.81 116 GLY A N 1
ATOM 948 C CA . GLY A 1 116 ? -14.042 10.832 10.085 1.00 97.81 116 GLY A CA 1
ATOM 949 C C . GLY A 1 116 ? -12.886 10.374 10.987 1.00 97.81 116 GLY A C 1
ATOM 950 O O . GLY A 1 116 ? -12.967 10.503 12.203 1.00 97.81 116 GLY A O 1
ATOM 951 N N . MET A 1 117 ? -11.808 9.836 10.408 1.00 98.38 117 MET A N 1
ATOM 952 C CA . MET A 1 117 ? -10.643 9.301 11.131 1.00 98.38 117 MET A CA 1
ATOM 953 C C . MET A 1 117 ? -9.500 10.318 11.292 1.00 98.38 117 MET A C 1
ATOM 955 O O . MET A 1 117 ? -8.403 9.962 11.729 1.00 98.38 117 MET A O 1
ATOM 959 N N . LEU A 1 118 ? -9.733 11.578 10.917 1.00 98.31 118 LEU A N 1
ATOM 960 C CA . LEU A 1 118 ? -8.789 12.673 11.123 1.00 98.31 118 LEU A CA 1
ATOM 961 C C . LEU A 1 118 ? -9.087 13.406 12.431 1.00 98.31 118 LEU A C 1
ATOM 963 O O . LEU A 1 118 ? -10.236 13.580 12.829 1.00 98.31 118 LEU A O 1
ATOM 967 N N . THR A 1 119 ? -8.029 13.884 13.074 1.00 98.06 119 THR A N 1
ATOM 968 C CA . THR A 1 119 ? -8.117 14.845 14.175 1.00 98.06 119 THR A CA 1
ATOM 969 C C . THR A 1 119 ? -8.663 16.190 13.683 1.00 98.06 119 THR A C 1
ATOM 971 O O . THR A 1 119 ? -8.700 16.468 12.482 1.00 98.06 119 THR A O 1
ATOM 974 N N . SER A 1 120 ? -9.023 17.083 14.608 1.00 96.38 120 SER A N 1
ATOM 975 C CA . SER A 1 120 ? -9.428 18.458 14.275 1.00 96.38 120 SER A CA 1
ATOM 976 C C . SER A 1 120 ? -8.338 19.262 13.554 1.00 96.38 120 SER A C 1
ATOM 978 O O . SER A 1 120 ? -8.657 20.201 12.830 1.00 96.38 120 SER A O 1
ATOM 980 N N . ALA A 1 121 ? -7.066 18.880 13.710 1.00 97.00 121 ALA A N 1
ATOM 981 C CA . ALA A 1 121 ? -5.935 19.465 12.992 1.00 97.00 121 ALA A CA 1
ATOM 982 C C . ALA A 1 121 ? -5.774 18.920 11.558 1.00 97.00 121 ALA A C 1
ATOM 984 O O . ALA A 1 121 ? -4.918 19.392 10.817 1.00 97.00 121 ALA A O 1
ATOM 985 N N . GLY A 1 122 ? -6.577 17.930 11.155 1.00 96.38 122 GLY A N 1
ATOM 986 C CA . GLY A 1 122 ? -6.469 17.271 9.853 1.00 96.38 122 GLY A CA 1
ATOM 987 C C . GLY A 1 122 ? -5.412 16.164 9.789 1.00 96.38 122 GLY A C 1
ATOM 988 O O . GLY A 1 122 ? -5.187 15.619 8.712 1.00 96.38 122 GLY A O 1
ATOM 989 N N . GLU A 1 123 ? -4.797 15.807 10.917 1.00 97.50 123 GLU A N 1
ATOM 990 C CA . GLU A 1 123 ? -3.809 14.725 11.017 1.00 97.50 123 GLU A CA 1
ATOM 991 C C . GLU A 1 123 ? -4.475 13.360 11.259 1.00 97.50 123 GLU A C 1
ATOM 993 O O . GLU A 1 123 ? -5.561 13.330 11.852 1.00 97.50 123 GLU A O 1
ATOM 998 N N . PRO A 1 124 ? -3.852 12.230 10.864 1.00 98.12 124 PRO A N 1
ATOM 999 C CA . PRO A 1 124 ? -4.350 10.891 11.180 1.00 98.12 124 PRO A CA 1
ATOM 1000 C C . PRO A 1 124 ? -4.582 10.701 12.686 1.00 98.12 124 PRO A C 1
ATOM 1002 O O . PRO A 1 124 ? -3.657 10.852 13.482 1.00 98.12 124 PRO A O 1
ATOM 1005 N N . GLY A 1 125 ? -5.813 10.365 13.079 1.00 98.25 125 GLY A N 1
ATOM 1006 C CA . GLY A 1 125 ? -6.129 9.968 14.452 1.00 98.25 125 GLY A CA 1
ATOM 1007 C C . GLY A 1 125 ? -5.755 8.511 14.738 1.00 98.25 125 GLY A C 1
ATOM 1008 O O . GLY A 1 125 ? -5.284 7.790 13.857 1.00 98.25 125 GLY A O 1
ATOM 1009 N N . ASP A 1 126 ? -6.029 8.043 15.956 1.00 97.94 126 ASP A N 1
ATOM 1010 C CA . ASP A 1 126 ? -5.644 6.699 16.413 1.00 97.94 126 ASP A CA 1
ATOM 1011 C C . ASP A 1 126 ? -6.152 5.575 15.500 1.00 97.94 126 ASP A C 1
ATOM 1013 O O . ASP A 1 126 ? -5.411 4.645 15.180 1.00 97.94 126 ASP A O 1
ATOM 1017 N N . MET A 1 127 ? -7.398 5.674 15.023 1.00 98.19 127 MET A N 1
ATOM 1018 C CA . MET A 1 127 ? -7.962 4.679 14.107 1.00 98.19 127 MET A CA 1
ATOM 1019 C C . MET A 1 127 ? -7.247 4.686 12.747 1.00 98.19 127 MET A C 1
ATOM 1021 O O . MET A 1 127 ? -6.880 3.628 12.243 1.00 98.19 127 MET A O 1
ATOM 1025 N N . ALA A 1 128 ? -6.961 5.863 12.181 1.00 98.31 128 ALA A N 1
ATOM 1026 C CA . ALA A 1 128 ? -6.192 5.969 10.939 1.00 98.31 128 ALA A CA 1
ATOM 1027 C C . ALA A 1 128 ? -4.768 5.409 11.106 1.00 98.31 128 ALA A C 1
ATOM 1029 O O . ALA A 1 128 ? -4.268 4.703 10.231 1.00 98.31 128 ALA A O 1
ATOM 1030 N N . LEU A 1 129 ? -4.127 5.654 12.254 1.00 98.25 129 LEU A N 1
ATOM 1031 C CA . LEU A 1 129 ? -2.815 5.090 12.575 1.00 98.25 129 LEU A CA 1
ATOM 1032 C C . LEU A 1 129 ? -2.852 3.559 12.687 1.00 98.25 129 LEU A C 1
ATOM 1034 O O . LEU A 1 129 ? -1.909 2.902 12.245 1.00 98.25 129 LEU A O 1
ATOM 1038 N N . LYS A 1 130 ? -3.939 2.970 13.207 1.00 98.38 130 LYS A N 1
ATOM 1039 C CA . LYS A 1 130 ? -4.137 1.510 13.189 1.00 98.38 130 LYS A CA 1
ATOM 1040 C C . LYS A 1 130 ? -4.243 0.971 11.764 1.00 98.38 130 LYS A C 1
ATOM 1042 O O . LYS A 1 130 ? -3.572 -0.010 11.456 1.00 98.38 130 LYS A O 1
ATOM 1047 N N . PHE A 1 131 ? -5.008 1.624 10.891 1.00 98.56 131 PHE A N 1
ATOM 1048 C CA . PHE A 1 131 ? -5.136 1.236 9.480 1.00 98.56 131 PHE A CA 1
ATOM 1049 C C . PHE A 1 131 ? -3.782 1.275 8.759 1.00 98.56 131 PHE A C 1
ATOM 1051 O O . PHE A 1 131 ? -3.380 0.284 8.150 1.00 98.56 131 PHE A O 1
ATOM 1058 N N . LEU A 1 132 ? -3.037 2.376 8.911 1.00 98.06 132 LEU A N 1
ATOM 1059 C CA . LEU A 1 132 ? -1.685 2.528 8.360 1.00 98.06 132 LEU A CA 1
ATOM 1060 C C . LEU A 1 132 ? -0.717 1.473 8.907 1.00 98.06 132 LEU A C 1
ATOM 1062 O O . LEU A 1 132 ? 0.141 0.972 8.186 1.00 98.06 132 LEU A O 1
ATOM 1066 N N . ARG A 1 133 ? -0.836 1.114 10.188 1.00 98.06 133 ARG A N 1
ATOM 1067 C CA . ARG A 1 133 ? 0.001 0.077 10.799 1.00 98.06 133 ARG A CA 1
ATOM 1068 C C . ARG A 1 133 ? -0.311 -1.311 10.237 1.00 98.06 133 ARG A C 1
ATOM 1070 O O . ARG A 1 133 ? 0.626 -2.044 9.929 1.00 98.06 133 ARG A O 1
ATOM 1077 N N . VAL A 1 134 ? -1.589 -1.658 10.065 1.00 98.44 134 VAL A N 1
ATOM 1078 C CA . VAL A 1 134 ? -2.006 -2.927 9.441 1.00 98.44 134 VAL A CA 1
ATOM 1079 C C . VAL A 1 134 ? -1.493 -3.019 8.005 1.00 98.44 134 VAL A C 1
ATOM 1081 O O . VAL A 1 134 ? -0.838 -4.004 7.665 1.00 98.44 134 VAL A O 1
ATOM 1084 N N . GLU A 1 135 ? -1.730 -1.986 7.191 1.00 98.31 135 GLU A N 1
ATOM 1085 C CA . GLU A 1 135 ? -1.234 -1.906 5.811 1.00 98.31 135 GLU A CA 1
ATOM 1086 C C . GLU A 1 135 ? 0.286 -2.059 5.766 1.00 98.31 135 GLU A C 1
ATOM 1088 O O . GLU A 1 135 ? 0.795 -2.931 5.064 1.00 98.31 135 GLU A O 1
ATOM 1093 N N . LYS A 1 136 ? 1.009 -1.292 6.591 1.00 97.44 136 LYS A N 1
ATOM 1094 C CA . LYS A 1 136 ? 2.465 -1.365 6.669 1.00 97.44 136 LYS A CA 1
ATOM 1095 C C . LYS A 1 136 ? 2.943 -2.778 6.958 1.00 97.44 136 LYS A C 1
ATOM 1097 O O . LYS A 1 136 ? 3.845 -3.224 6.267 1.00 97.44 136 LYS A O 1
ATOM 1102 N N . ILE A 1 137 ? 2.395 -3.479 7.954 1.00 98.25 137 ILE A N 1
ATOM 1103 C CA . ILE A 1 137 ? 2.813 -4.854 8.283 1.00 98.25 137 ILE A CA 1
ATOM 1104 C C . ILE A 1 137 ? 2.485 -5.814 7.129 1.00 98.25 137 ILE A C 1
ATOM 1106 O O . ILE A 1 137 ? 3.312 -6.664 6.798 1.00 98.25 137 ILE A O 1
ATOM 1110 N N . ALA A 1 138 ? 1.310 -5.680 6.511 1.00 98.06 138 ALA A N 1
ATOM 1111 C CA . ALA A 1 138 ? 0.865 -6.539 5.417 1.00 98.06 138 ALA A CA 1
ATOM 1112 C C . ALA A 1 138 ? 1.717 -6.373 4.145 1.00 98.06 138 ALA A C 1
ATOM 1114 O O . ALA A 1 138 ? 2.265 -7.364 3.663 1.00 98.06 138 ALA A O 1
ATOM 1115 N N . ASP A 1 139 ? 1.894 -5.140 3.653 1.00 96.12 139 ASP A N 1
ATOM 1116 C CA . ASP A 1 139 ? 2.755 -4.790 2.504 1.00 96.12 139 ASP A CA 1
ATOM 1117 C C . ASP A 1 139 ? 4.163 -5.366 2.669 1.00 96.12 139 ASP A C 1
ATOM 1119 O O . ASP A 1 139 ? 4.741 -6.020 1.807 1.00 96.12 139 ASP A O 1
ATOM 1123 N N . SER A 1 140 ? 4.672 -5.199 3.870 1.00 95.38 140 SER A N 1
ATOM 1124 C CA . SER A 1 140 ? 5.992 -5.605 4.300 1.00 95.38 140 SER A CA 1
ATOM 1125 C C . SER A 1 140 ? 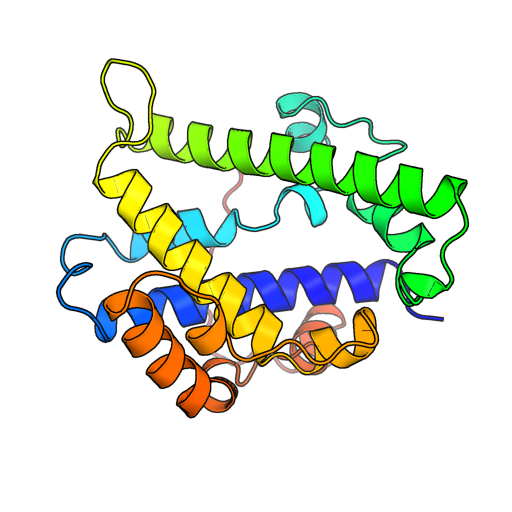6.227 -7.105 4.315 1.00 95.38 140 SER A C 1
ATOM 1127 O O . SER A 1 140 ? 7.285 -7.571 3.887 1.00 95.38 140 SER A O 1
ATOM 1129 N N . VAL A 1 141 ? 5.251 -7.868 4.808 1.00 96.38 141 VAL A N 1
ATOM 1130 C CA . VAL A 1 141 ? 5.288 -9.329 4.734 1.00 96.38 141 VAL A CA 1
ATOM 1131 C C . VAL A 1 141 ? 5.164 -9.779 3.282 1.00 96.38 141 VAL A C 1
ATOM 1133 O O . VAL A 1 141 ? 5.916 -10.663 2.877 1.00 96.38 141 VAL A O 1
ATOM 1136 N N . ASP A 1 142 ? 4.292 -9.153 2.486 1.00 95.38 142 ASP A N 1
ATOM 1137 C CA . ASP A 1 142 ? 4.147 -9.508 1.073 1.00 95.38 142 ASP A CA 1
ATOM 1138 C C . ASP A 1 142 ? 5.443 -9.296 0.292 1.00 95.38 142 ASP A C 1
ATOM 1140 O O . ASP A 1 142 ? 5.931 -10.225 -0.343 1.00 95.38 142 ASP A O 1
ATOM 1144 N N . ARG A 1 143 ? 6.064 -8.118 0.410 1.00 90.69 143 ARG A N 1
ATOM 1145 C CA . ARG A 1 143 ? 7.350 -7.801 -0.232 1.00 90.69 143 ARG A CA 1
ATOM 1146 C C . ARG A 1 143 ? 8.477 -8.752 0.177 1.00 90.69 143 ARG A C 1
ATOM 1148 O O . ARG A 1 143 ? 9.371 -9.028 -0.616 1.00 90.69 143 ARG A O 1
ATOM 1155 N N . ALA A 1 144 ? 8.461 -9.231 1.420 1.00 91.88 144 ALA A N 1
ATOM 1156 C CA . ALA A 1 144 ? 9.488 -10.134 1.926 1.00 91.88 144 ALA A CA 1
ATOM 1157 C C . ALA A 1 144 ? 9.313 -11.585 1.457 1.00 91.88 144 ALA A C 1
ATOM 1159 O O . ALA A 1 144 ? 10.301 -12.292 1.267 1.00 91.88 144 ALA A O 1
ATOM 1160 N N . MET A 1 145 ? 8.068 -12.040 1.312 1.00 92.50 145 MET A N 1
ATOM 1161 C CA . MET A 1 145 ? 7.752 -13.451 1.074 1.00 92.50 145 MET A CA 1
ATOM 1162 C C . MET A 1 145 ? 7.341 -13.750 -0.371 1.00 92.50 145 MET A C 1
ATOM 1164 O O . MET A 1 145 ? 7.404 -14.906 -0.793 1.00 92.50 145 MET A O 1
ATOM 1168 N N . SER A 1 146 ? 6.922 -12.736 -1.129 1.00 88.44 146 SER A N 1
ATOM 1169 C CA . SER A 1 146 ? 6.472 -12.905 -2.505 1.00 88.44 146 SER A CA 1
ATOM 1170 C C . SER A 1 146 ? 7.637 -13.309 -3.416 1.00 88.44 146 SER A C 1
ATOM 1172 O O . SER A 1 146 ? 8.643 -12.594 -3.479 1.00 88.44 146 SER A O 1
ATOM 1174 N N . PRO A 1 147 ? 7.513 -14.406 -4.188 1.00 75.88 147 PRO A N 1
ATOM 1175 C CA . PRO A 1 147 ? 8.541 -14.804 -5.153 1.00 75.88 147 PRO A CA 1
ATOM 1176 C C . PRO A 1 147 ? 8.734 -13.741 -6.241 1.00 75.88 147 PRO A C 1
ATOM 1178 O O . PRO A 1 147 ? 9.844 -13.545 -6.734 1.00 75.88 147 PRO A O 1
ATOM 1181 N N . VAL A 1 148 ? 7.674 -12.980 -6.535 1.00 72.06 148 VAL A N 1
ATOM 1182 C CA . VAL A 1 148 ? 7.691 -11.863 -7.482 1.00 72.06 148 VAL A CA 1
ATOM 1183 C C . VAL A 1 148 ? 8.743 -10.829 -7.090 1.00 72.06 148 VAL A C 1
ATOM 1185 O O . VAL A 1 148 ? 9.456 -10.337 -7.954 1.00 72.06 148 VAL A O 1
ATOM 1188 N N . SER A 1 149 ? 8.919 -10.532 -5.800 1.00 65.69 149 SER A N 1
ATOM 1189 C CA . SER A 1 149 ? 9.904 -9.533 -5.374 1.00 65.69 149 SER A CA 1
ATOM 1190 C C . SER A 1 149 ? 11.340 -9.940 -5.729 1.00 65.69 149 SER A C 1
ATOM 1192 O O . SER A 1 149 ? 12.133 -9.098 -6.151 1.00 65.69 149 SER A O 1
ATOM 1194 N N . ALA A 1 150 ? 11.661 -11.235 -5.648 1.00 65.31 150 ALA A N 1
ATOM 1195 C CA . ALA A 1 150 ? 12.958 -11.751 -6.076 1.00 65.31 150 ALA A CA 1
ATOM 1196 C C . ALA A 1 150 ? 13.117 -11.717 -7.604 1.00 65.31 150 ALA A C 1
ATOM 1198 O O . ALA A 1 150 ? 14.191 -11.382 -8.096 1.00 65.31 150 ALA A O 1
ATOM 1199 N N . GLU A 1 151 ? 12.057 -12.026 -8.349 1.00 60.72 151 GLU A N 1
ATOM 1200 C CA . GLU A 1 151 ? 12.077 -12.034 -9.814 1.00 60.72 151 GLU A CA 1
ATOM 1201 C C . GLU A 1 151 ? 12.108 -10.634 -10.447 1.00 60.72 151 GLU A C 1
ATOM 1203 O O . GLU A 1 151 ? 12.701 -10.446 -11.507 1.00 60.72 151 GLU A O 1
ATOM 1208 N N . GLU A 1 152 ? 11.446 -9.656 -9.829 1.00 59.84 152 GLU A N 1
ATOM 1209 C CA . GLU A 1 152 ? 11.287 -8.302 -10.371 1.00 59.84 152 GLU A CA 1
ATOM 1210 C C . GLU A 1 152 ? 12.436 -7.376 -10.004 1.00 59.84 152 GLU A C 1
ATOM 1212 O O . GLU A 1 152 ? 12.879 -6.571 -10.824 1.00 59.84 152 GLU A O 1
ATOM 1217 N N . PHE A 1 153 ? 12.915 -7.492 -8.767 1.00 61.03 153 PHE A N 1
ATOM 1218 C CA . PHE A 1 153 ? 13.933 -6.603 -8.220 1.00 61.03 153 PHE A CA 1
ATOM 1219 C C . PHE A 1 153 ? 15.293 -7.291 -8.091 1.00 61.03 153 PHE A C 1
ATOM 1221 O O . PHE A 1 153 ? 16.214 -6.696 -7.534 1.00 61.03 153 PHE A O 1
ATOM 1228 N N . HIS A 1 154 ? 15.416 -8.537 -8.582 1.00 65.31 154 HIS A N 1
ATOM 1229 C CA . HIS A 1 154 ? 16.615 -9.387 -8.483 1.00 65.31 154 HIS A CA 1
ATOM 1230 C C . HIS A 1 154 ? 17.174 -9.469 -7.058 1.00 65.31 154 HIS A C 1
ATOM 1232 O O . HIS A 1 154 ? 18.369 -9.660 -6.841 1.00 65.31 154 HIS A O 1
ATOM 1238 N N . LYS A 1 155 ? 16.299 -9.289 -6.065 1.00 66.81 155 LYS A N 1
ATOM 1239 C CA . LYS A 1 155 ? 16.673 -9.169 -4.664 1.00 66.81 155 LYS A CA 1
ATOM 1240 C C . LYS A 1 155 ? 15.670 -9.905 -3.801 1.00 66.81 155 LYS A C 1
ATOM 1242 O O . LYS A 1 155 ? 14.505 -9.531 -3.715 1.00 66.81 155 LYS A O 1
ATOM 1247 N N . VAL A 1 156 ? 16.161 -10.917 -3.097 1.00 71.62 156 VAL A N 1
ATOM 1248 C CA . VAL A 1 156 ? 15.419 -11.519 -1.992 1.00 71.62 156 VAL A CA 1
ATOM 1249 C C . VAL A 1 156 ? 15.428 -10.519 -0.842 1.00 71.62 156 VAL A C 1
ATOM 1251 O O . VAL A 1 156 ? 16.491 -10.127 -0.352 1.00 71.62 156 VAL A O 1
ATOM 1254 N N . MET A 1 157 ? 14.248 -10.056 -0.446 1.00 82.31 157 MET A N 1
ATOM 1255 C CA . MET A 1 157 ? 14.110 -9.170 0.700 1.00 82.31 157 MET A CA 1
ATOM 1256 C C . MET A 1 157 ? 14.243 -9.967 1.998 1.00 82.31 157 MET A C 1
ATOM 1258 O O . MET A 1 157 ? 13.802 -11.110 2.102 1.00 82.31 157 MET A O 1
ATOM 1262 N N . ASP A 1 158 ? 14.861 -9.355 3.008 1.00 89.94 158 ASP A N 1
ATOM 1263 C CA . ASP A 1 158 ? 14.855 -9.929 4.346 1.00 89.94 158 ASP A CA 1
ATOM 1264 C C . ASP A 1 158 ? 13.414 -10.018 4.880 1.00 89.94 158 ASP A C 1
ATOM 1266 O O . ASP A 1 158 ? 12.615 -9.108 4.636 1.00 89.94 158 ASP A O 1
ATOM 1270 N N . PRO A 1 159 ? 13.092 -11.055 5.677 1.00 93.12 159 PRO A N 1
ATOM 1271 C CA . PRO A 1 159 ? 11.799 -11.166 6.340 1.00 93.12 159 PRO A CA 1
ATOM 1272 C C . PRO A 1 159 ? 11.378 -9.877 7.059 1.00 93.12 159 PRO A C 1
ATOM 1274 O O . PRO A 1 159 ? 12.185 -9.283 7.783 1.00 93.12 159 PRO A O 1
ATOM 1277 N N . ALA A 1 160 ? 10.104 -9.497 6.926 1.00 94.62 160 ALA A N 1
ATOM 1278 C CA . ALA A 1 160 ? 9.479 -8.342 7.574 1.00 94.62 160 ALA A CA 1
ATOM 1279 C C . ALA A 1 160 ? 9.833 -8.204 9.060 1.00 94.62 160 ALA A C 1
ATOM 1281 O O . ALA A 1 160 ? 10.213 -7.132 9.543 1.00 94.62 160 ALA A O 1
ATOM 1282 N N . ARG A 1 161 ? 9.813 -9.329 9.782 1.00 95.81 161 ARG A N 1
ATOM 1283 C CA . ARG A 1 161 ? 10.163 -9.399 11.210 1.00 95.81 161 ARG A CA 1
ATOM 1284 C C . ARG A 1 161 ? 11.572 -8.890 11.559 1.00 95.81 161 ARG A C 1
ATOM 1286 O O . ARG A 1 161 ? 11.847 -8.682 12.738 1.00 95.81 161 ARG A O 1
ATOM 1293 N N . ARG A 1 162 ? 12.496 -8.781 10.595 1.00 94.69 162 ARG A N 1
ATOM 1294 C CA . ARG A 1 162 ? 13.884 -8.344 10.839 1.00 94.69 162 ARG A CA 1
ATOM 1295 C C . ARG A 1 162 ? 14.048 -6.828 10.844 1.00 94.69 162 ARG A C 1
ATOM 1297 O O . ARG A 1 162 ? 14.993 -6.349 11.459 1.00 94.69 162 ARG A O 1
ATOM 1304 N N . TRP A 1 163 ? 13.161 -6.088 10.186 1.00 90.25 163 TRP A N 1
ATOM 1305 C CA . TRP A 1 163 ? 13.323 -4.643 10.001 1.00 90.25 163 TRP A CA 1
ATOM 1306 C C . TRP A 1 163 ? 12.153 -3.816 10.555 1.00 90.25 163 TRP A C 1
ATOM 1308 O O . TRP A 1 163 ? 12.321 -2.615 10.790 1.00 90.25 163 TRP A O 1
ATOM 1318 N N . LEU A 1 164 ? 10.993 -4.429 10.836 1.00 94.62 164 LEU A N 1
ATOM 1319 C CA . LEU A 1 164 ? 9.959 -3.798 11.664 1.00 94.62 164 LEU A CA 1
ATOM 1320 C C . LEU A 1 164 ? 10.570 -3.397 13.011 1.00 94.62 164 LEU A C 1
ATOM 1322 O O . LEU A 1 164 ? 11.364 -4.142 13.576 1.00 94.62 164 LEU A O 1
ATOM 1326 N N . ARG A 1 165 ? 10.250 -2.202 13.516 1.00 94.06 165 ARG A N 1
ATOM 1327 C CA . ARG A 1 165 ? 10.879 -1.674 14.741 1.00 94.06 165 ARG A CA 1
ATOM 1328 C C . ARG A 1 165 ? 10.190 -2.170 16.009 1.00 94.06 165 ARG A C 1
ATOM 1330 O O . ARG A 1 165 ? 10.873 -2.515 16.965 1.00 94.06 165 ARG A O 1
ATOM 1337 N N . ASP A 1 166 ? 8.864 -2.211 15.989 1.00 96.31 166 ASP A N 1
ATOM 1338 C CA . ASP A 1 166 ? 8.023 -2.579 17.124 1.00 96.31 166 ASP A CA 1
ATOM 1339 C C . ASP A 1 166 ? 7.971 -4.108 17.324 1.00 96.31 166 ASP A C 1
ATOM 1341 O O . ASP A 1 166 ? 7.811 -4.867 16.366 1.00 96.31 166 ASP A O 1
ATOM 1345 N N . GLU A 1 167 ? 8.126 -4.585 18.563 1.00 96.50 167 GLU A N 1
ATOM 1346 C CA . GLU A 1 167 ? 8.149 -6.025 18.867 1.00 96.50 167 GLU A CA 1
ATOM 1347 C C . GLU A 1 167 ? 6.789 -6.715 18.674 1.00 96.50 167 GLU A C 1
ATOM 1349 O O . GLU A 1 167 ? 6.744 -7.894 18.301 1.00 96.50 167 GLU A O 1
ATOM 1354 N N . ALA A 1 168 ? 5.675 -6.006 18.880 1.00 96.25 168 ALA A N 1
ATOM 1355 C CA . ALA A 1 168 ? 4.349 -6.533 18.578 1.00 96.25 168 ALA A CA 1
ATOM 1356 C C . ALA A 1 168 ? 4.183 -6.710 17.061 1.00 96.25 168 ALA A C 1
ATOM 1358 O O . ALA A 1 168 ? 3.764 -7.785 16.619 1.00 96.25 168 ALA A O 1
ATOM 1359 N N . ASP A 1 169 ? 4.636 -5.738 16.263 1.00 97.62 169 ASP A N 1
ATOM 1360 C CA . ASP A 1 169 ? 4.632 -5.834 14.795 1.00 97.62 169 ASP A CA 1
ATOM 1361 C C . ASP A 1 169 ? 5.488 -7.002 14.305 1.00 97.62 169 ASP A C 1
ATOM 1363 O O . ASP A 1 169 ? 5.049 -7.796 13.471 1.00 97.62 169 ASP A O 1
ATOM 1367 N N . LYS A 1 170 ? 6.693 -7.178 14.865 1.00 97.75 170 LYS A N 1
ATOM 1368 C CA . LYS A 1 170 ? 7.561 -8.325 14.542 1.00 97.75 170 LYS A CA 1
ATOM 1369 C C . LYS A 1 170 ? 6.890 -9.659 14.852 1.00 97.75 170 LYS A C 1
ATOM 1371 O O . LYS A 1 170 ? 7.067 -10.626 14.105 1.00 97.75 170 LYS A O 1
ATOM 1376 N N . LYS A 1 171 ? 6.145 -9.749 15.960 1.00 97.38 171 LYS A N 1
ATOM 1377 C CA . LYS A 1 171 ? 5.423 -10.967 16.353 1.00 97.38 171 LYS A CA 1
ATOM 1378 C C . LYS A 1 171 ? 4.291 -11.283 15.377 1.00 97.38 171 LYS A C 1
ATOM 1380 O O . LYS A 1 171 ? 4.132 -12.452 15.021 1.00 97.38 171 LYS A O 1
ATOM 1385 N N . ILE A 1 172 ? 3.545 -10.270 14.939 1.00 98.06 172 ILE A N 1
ATOM 1386 C CA . ILE A 1 172 ? 2.498 -10.405 13.919 1.00 98.06 172 ILE A CA 1
ATOM 1387 C C . ILE A 1 172 ? 3.122 -10.834 12.591 1.00 98.06 172 ILE A C 1
ATOM 1389 O O . ILE A 1 172 ? 2.752 -11.880 12.058 1.00 98.06 172 ILE A O 1
ATOM 1393 N N . ALA A 1 173 ? 4.137 -10.109 12.117 1.00 98.19 173 ALA A N 1
ATOM 1394 C CA . ALA A 1 173 ? 4.842 -10.417 10.877 1.00 98.19 173 ALA A CA 1
ATOM 1395 C C . ALA A 1 173 ? 5.388 -11.848 10.869 1.00 98.19 173 ALA A C 1
ATOM 1397 O O . ALA A 1 173 ? 5.141 -12.592 9.928 1.00 98.19 173 ALA A O 1
ATOM 1398 N N . ARG A 1 174 ? 6.027 -12.298 11.958 1.00 98.06 174 ARG A N 1
ATOM 1399 C CA . ARG A 1 174 ? 6.523 -13.680 12.082 1.00 98.06 174 ARG A CA 1
ATOM 1400 C C . ARG A 1 174 ? 5.420 -14.727 11.917 1.00 98.06 174 ARG A C 1
ATOM 1402 O O . ARG A 1 174 ? 5.698 -15.820 11.425 1.00 98.06 174 ARG A O 1
ATOM 1409 N N . ARG A 1 175 ? 4.202 -14.450 12.391 1.00 97.75 175 ARG A N 1
ATOM 1410 C CA . ARG A 1 175 ? 3.064 -15.365 12.225 1.00 97.75 175 ARG A CA 1
ATOM 1411 C C . ARG A 1 175 ? 2.596 -15.382 10.775 1.00 97.75 175 ARG A C 1
ATOM 1413 O O . ARG A 1 175 ? 2.506 -16.469 10.219 1.00 97.75 175 ARG A O 1
ATOM 1420 N N . LEU A 1 176 ? 2.402 -14.209 10.170 1.00 98.00 176 LEU A N 1
ATOM 1421 C CA . LEU A 1 176 ? 2.005 -14.088 8.765 1.00 98.00 176 LEU A CA 1
ATOM 1422 C C . LEU A 1 176 ? 3.024 -14.730 7.815 1.00 98.00 176 LEU A C 1
ATOM 1424 O O . LEU A 1 176 ? 2.645 -15.478 6.928 1.00 98.00 176 LEU A O 1
ATOM 1428 N N . GLU A 1 177 ? 4.323 -14.516 8.031 1.00 97.38 177 GLU A N 1
ATOM 1429 C CA . GLU A 1 177 ? 5.396 -15.114 7.222 1.00 97.38 177 GLU A CA 1
ATOM 1430 C C . GLU A 1 177 ? 5.352 -16.653 7.232 1.00 97.38 177 GLU A C 1
ATOM 1432 O O . GLU A 1 177 ? 5.679 -17.286 6.232 1.00 97.38 177 GLU A O 1
ATOM 1437 N N . ARG A 1 178 ? 4.939 -17.277 8.347 1.00 97.50 178 ARG A N 1
ATOM 1438 C CA . ARG A 1 178 ? 4.831 -18.745 8.457 1.00 97.50 178 ARG A CA 1
ATOM 1439 C C . ARG A 1 178 ? 3.643 -19.313 7.688 1.00 97.50 178 ARG A C 1
ATOM 1441 O O . ARG A 1 178 ? 3.719 -20.452 7.242 1.00 97.50 178 ARG A O 1
ATOM 1448 N N . SER A 1 179 ? 2.559 -18.553 7.569 1.00 96.94 179 SER A N 1
ATOM 1449 C CA . SER A 1 179 ? 1.340 -18.949 6.859 1.00 96.94 179 SER A CA 1
ATOM 1450 C C . SER A 1 179 ? 1.203 -18.288 5.484 1.00 96.94 179 SER A C 1
ATOM 1452 O O . SER A 1 179 ? 0.201 -18.510 4.812 1.00 96.94 179 SER A O 1
ATOM 1454 N N . TYR A 1 180 ? 2.203 -17.518 5.038 1.00 96.56 180 TYR A N 1
ATOM 1455 C CA . TYR A 1 180 ? 2.113 -16.646 3.865 1.00 96.56 180 TYR A CA 1
ATOM 1456 C C . TYR A 1 180 ? 1.627 -17.365 2.605 1.00 96.56 180 TYR A C 1
ATOM 1458 O O . TYR A 1 180 ? 0.701 -16.892 1.955 1.00 96.56 180 TYR A O 1
ATOM 1466 N N . PHE A 1 181 ? 2.204 -18.523 2.275 1.00 94.69 181 PHE A N 1
ATOM 1467 C CA . PHE A 1 181 ? 1.819 -19.275 1.075 1.00 94.69 181 PHE A CA 1
ATOM 1468 C C . PHE A 1 181 ? 0.391 -19.819 1.151 1.00 94.69 181 PHE A C 1
ATOM 1470 O O . PHE A 1 181 ? -0.304 -19.837 0.147 1.00 94.69 181 PHE A O 1
ATOM 1477 N N . ALA A 1 182 ? -0.079 -20.198 2.342 1.00 95.75 182 ALA A N 1
ATOM 1478 C CA . ALA A 1 182 ? -1.464 -20.625 2.527 1.00 95.75 182 ALA A CA 1
ATOM 1479 C C . ALA A 1 182 ? -2.439 -19.437 2.449 1.00 95.75 182 ALA A C 1
ATOM 1481 O O . ALA A 1 182 ? -3.548 -19.576 1.947 1.00 95.75 182 ALA A O 1
ATOM 1482 N N . LEU A 1 183 ? -2.028 -18.259 2.932 1.00 95.25 183 LEU A N 1
ATOM 1483 C CA . LEU A 1 183 ? -2.828 -17.033 2.858 1.00 95.25 183 LEU A CA 1
ATOM 1484 C C . LEU A 1 183 ? -2.865 -16.443 1.441 1.00 95.25 183 LEU A C 1
ATOM 1486 O O . LEU A 1 183 ? -3.850 -15.810 1.080 1.00 95.25 183 LEU A O 1
ATOM 1490 N N . SER A 1 184 ? -1.809 -16.627 0.650 1.00 93.94 184 SER A N 1
ATOM 1491 C CA . SER A 1 184 ? -1.691 -16.096 -0.716 1.00 93.94 184 SER A CA 1
ATOM 1492 C C . SER A 1 184 ? -2.086 -17.087 -1.815 1.00 93.94 184 SER A C 1
ATOM 1494 O O . SER A 1 184 ? -1.992 -16.744 -2.994 1.00 93.94 184 SER A O 1
ATOM 1496 N N . ASP A 1 185 ? -2.567 -18.276 -1.447 1.00 93.25 185 ASP A N 1
ATOM 1497 C CA . ASP A 1 185 ? -3.102 -19.263 -2.384 1.00 93.25 185 ASP A CA 1
ATOM 1498 C C . ASP A 1 185 ? -4.247 -18.666 -3.221 1.00 93.25 185 ASP A C 1
ATOM 1500 O O . ASP A 1 185 ? -5.120 -17.952 -2.709 1.00 93.25 185 ASP A O 1
ATOM 1504 N N . GLY A 1 186 ? -4.230 -18.893 -4.535 1.00 91.25 186 GLY A N 1
ATOM 1505 C CA . GLY A 1 186 ? -5.174 -18.262 -5.453 1.00 91.25 186 GLY A CA 1
ATOM 1506 C C . GLY A 1 186 ? -4.901 -16.782 -5.752 1.00 91.25 186 GLY A C 1
ATOM 1507 O O . GLY A 1 186 ? -5.742 -16.161 -6.414 1.00 91.25 186 GLY A O 1
ATOM 1508 N N . LEU A 1 187 ? -3.810 -16.194 -5.248 1.00 92.44 187 LEU A N 1
ATOM 1509 C CA . LEU A 1 187 ? -3.428 -14.781 -5.410 1.00 92.44 187 LEU A CA 1
ATOM 1510 C C . LEU A 1 187 ? -1.992 -14.608 -5.945 1.00 92.44 187 LEU A C 1
ATOM 1512 O O . LEU A 1 187 ? -1.393 -13.530 -5.825 1.00 92.44 187 LEU A O 1
ATOM 1516 N N . THR A 1 188 ? -1.414 -15.659 -6.524 1.00 89.62 188 THR A N 1
ATOM 1517 C CA . THR A 1 188 ? -0.127 -15.559 -7.222 1.00 89.62 188 THR A CA 1
ATOM 1518 C C . THR A 1 188 ? -0.278 -14.814 -8.550 1.00 89.62 188 THR A C 1
ATOM 1520 O O . THR A 1 188 ? -1.377 -14.690 -9.093 1.00 89.62 188 THR A O 1
ATOM 1523 N N . PHE A 1 189 ? 0.834 -14.314 -9.100 1.00 88.25 189 PHE A N 1
ATOM 1524 C CA . PHE A 1 189 ? 0.833 -13.646 -10.405 1.00 88.25 189 PHE A CA 1
ATOM 1525 C C . PHE A 1 189 ? 0.185 -14.508 -11.498 1.00 88.25 189 PHE A C 1
ATOM 1527 O O . PHE A 1 189 ? -0.706 -14.025 -12.191 1.00 88.25 189 PHE A O 1
ATOM 1534 N N . GLU A 1 190 ? 0.576 -15.781 -11.619 1.00 87.88 190 GLU A N 1
ATOM 1535 C CA . GLU A 1 190 ? 0.070 -16.665 -12.678 1.00 87.88 190 GLU A CA 1
ATOM 1536 C C . GLU A 1 190 ? -1.430 -16.948 -12.538 1.00 87.88 190 GLU A C 1
ATOM 1538 O O . GLU A 1 190 ? -2.155 -16.988 -13.532 1.00 87.88 190 GLU A O 1
ATOM 1543 N N . GLU A 1 191 ? -1.933 -17.071 -11.310 1.00 89.31 191 GLU A N 1
ATOM 1544 C CA . GLU A 1 191 ? -3.363 -17.279 -11.070 1.00 89.31 191 GLU A CA 1
ATOM 1545 C C . GLU A 1 191 ? -4.184 -16.030 -11.397 1.00 89.31 191 GLU A C 1
ATOM 1547 O O . GLU A 1 191 ? -5.234 -16.131 -12.038 1.00 89.31 191 GLU A O 1
ATOM 1552 N N . ILE A 1 192 ? -3.713 -14.843 -10.996 1.00 89.19 192 ILE A N 1
ATOM 1553 C CA . ILE A 1 192 ? -4.376 -13.579 -11.345 1.00 89.19 192 ILE A CA 1
ATOM 1554 C C . ILE A 1 192 ? -4.315 -13.354 -12.857 1.00 89.19 192 ILE A C 1
ATOM 1556 O O . ILE A 1 192 ? -5.340 -13.057 -13.469 1.00 89.19 192 ILE A O 1
ATOM 1560 N N . ARG A 1 193 ? -3.162 -13.594 -13.488 1.00 87.06 193 ARG A N 1
ATOM 1561 C CA . ARG A 1 193 ? -2.996 -13.533 -14.943 1.00 87.06 193 ARG A CA 1
ATOM 1562 C C . ARG A 1 193 ? -3.968 -14.457 -15.667 1.00 87.06 193 ARG A C 1
ATOM 1564 O O . ARG A 1 193 ? -4.644 -14.025 -16.599 1.00 87.06 193 ARG A O 1
ATOM 1571 N N . GLY A 1 194 ? -4.081 -15.705 -15.218 1.00 85.62 194 GLY A N 1
ATOM 1572 C CA . GLY A 1 194 ? -5.007 -16.686 -15.774 1.00 85.62 194 GLY A CA 1
ATOM 1573 C 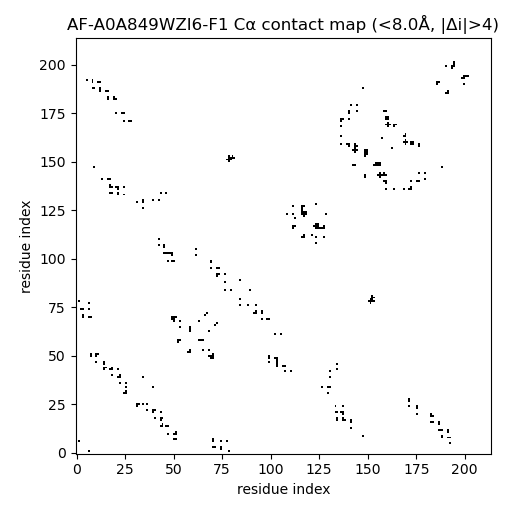C . GLY A 1 194 ? -6.471 -16.247 -15.685 1.00 85.62 194 GLY A C 1
ATOM 1574 O O . GLY A 1 194 ? -7.235 -16.477 -16.622 1.00 85.62 194 GLY A O 1
ATOM 1575 N N . ARG A 1 195 ? -6.865 -15.557 -14.606 1.00 84.81 195 ARG A N 1
ATOM 1576 C CA . ARG A 1 195 ? -8.209 -14.967 -14.464 1.00 84.81 195 ARG A CA 1
ATOM 1577 C C . ARG A 1 195 ? -8.420 -13.778 -15.400 1.00 84.81 195 ARG A C 1
ATOM 1579 O O . ARG A 1 195 ? -9.447 -13.724 -16.072 1.00 84.81 195 ARG A O 1
ATOM 1586 N N . SER A 1 196 ? -7.454 -12.863 -15.476 1.00 78.25 196 SER A N 1
ATOM 1587 C CA . SER A 1 196 ? -7.533 -11.655 -16.310 1.00 78.25 196 SER A CA 1
ATOM 1588 C C . SER A 1 196 ? -7.536 -11.963 -17.810 1.00 78.25 196 SER A C 1
ATOM 1590 O O . SER A 1 196 ? -8.147 -11.234 -18.585 1.00 78.25 196 SER A O 1
ATOM 1592 N N . LEU A 1 197 ? -6.903 -13.066 -18.221 1.00 75.69 197 LEU A N 1
ATOM 1593 C CA . LEU A 1 197 ? -6.857 -13.528 -19.614 1.00 75.69 197 LEU A CA 1
ATOM 1594 C C . LEU A 1 197 ? -7.939 -14.573 -19.958 1.00 75.69 197 LEU A C 1
ATOM 1596 O O . LEU A 1 197 ? -7.946 -15.096 -21.070 1.00 75.69 197 LEU A O 1
ATOM 1600 N N . GLY A 1 198 ? -8.854 -14.888 -19.031 1.00 60.66 198 GLY A N 1
ATOM 1601 C CA . GLY A 1 198 ? -9.970 -15.817 -19.266 1.00 60.66 198 GLY A CA 1
ATOM 1602 C C . GLY A 1 198 ? -9.594 -17.306 -19.332 1.00 60.66 198 GLY A C 1
ATOM 1603 O O . GLY A 1 198 ? -10.404 -18.113 -19.778 1.00 60.66 198 GLY A O 1
ATOM 1604 N N . ALA A 1 199 ? -8.390 -17.682 -18.893 1.00 50.91 199 ALA A N 1
ATOM 1605 C CA . ALA A 1 199 ? -7.860 -19.047 -18.957 1.00 50.91 199 ALA A CA 1
ATOM 1606 C C . ALA A 1 199 ? -8.190 -19.917 -17.726 1.00 50.91 199 ALA A C 1
ATOM 1608 O O . ALA A 1 199 ? -8.012 -21.132 -17.778 1.00 50.91 199 ALA A O 1
ATOM 1609 N N . TYR A 1 200 ? -8.687 -19.331 -16.630 1.00 40.31 200 TYR A N 1
ATOM 1610 C CA . TYR A 1 200 ? -9.149 -20.075 -15.453 1.00 40.31 200 TYR A CA 1
ATOM 1611 C C . TYR A 1 200 ? -10.671 -19.968 -15.290 1.00 40.31 200 TYR A C 1
ATOM 1613 O O . TYR A 1 200 ? -11.201 -18.852 -15.323 1.00 40.31 200 TYR A O 1
ATOM 1621 N N . PRO A 1 201 ? -11.394 -21.084 -15.062 1.00 37.50 201 PRO A N 1
ATOM 1622 C CA . PRO A 1 201 ? -12.796 -21.010 -14.680 1.00 37.50 201 PRO A CA 1
ATOM 1623 C C . PRO A 1 201 ? -12.903 -20.184 -13.397 1.00 37.50 201 PRO A C 1
ATOM 1625 O O . PRO A 1 201 ? -12.193 -20.439 -12.421 1.00 37.50 201 PRO A O 1
ATOM 1628 N N . ARG A 1 202 ? -13.774 -19.166 -13.406 1.00 37.44 202 ARG A N 1
ATOM 1629 C CA . ARG A 1 202 ? -14.076 -18.387 -12.201 1.00 37.44 202 ARG A CA 1
ATOM 1630 C C . ARG A 1 202 ? -14.484 -19.375 -11.103 1.00 37.44 202 ARG A C 1
ATOM 1632 O O . ARG A 1 202 ? -15.399 -20.166 -11.347 1.00 37.44 202 ARG A O 1
ATOM 1639 N N . PRO A 1 203 ? -13.848 -19.373 -9.919 1.00 36.19 203 PRO A N 1
ATOM 1640 C CA . PRO A 1 203 ? -14.364 -20.156 -8.812 1.00 36.19 203 PRO A CA 1
ATOM 1641 C C . PRO A 1 203 ? -15.806 -19.712 -8.559 1.00 36.19 203 PRO A C 1
ATOM 1643 O O . PRO A 1 203 ? -16.089 -18.525 -8.393 1.00 36.19 203 PRO A O 1
ATOM 1646 N N . VAL A 1 204 ? -16.721 -20.679 -8.596 1.00 36.75 204 VAL A N 1
ATOM 1647 C CA . VAL A 1 204 ? -18.154 -20.495 -8.361 1.00 36.75 204 VAL A CA 1
ATOM 1648 C C . VAL A 1 204 ? -18.341 -20.129 -6.891 1.00 36.75 204 VAL A C 1
ATOM 1650 O O . VAL A 1 204 ? -18.553 -21.003 -6.058 1.00 36.75 204 VAL A O 1
ATOM 1653 N N . ARG A 1 205 ? -18.144 -18.847 -6.568 1.00 36.53 205 ARG A N 1
ATOM 1654 C CA . ARG A 1 205 ? -18.545 -18.132 -5.345 1.00 36.53 205 ARG A CA 1
ATOM 1655 C C . ARG A 1 205 ? -18.089 -16.679 -5.485 1.00 36.53 205 ARG A C 1
ATOM 1657 O O . ARG A 1 205 ? -17.082 -16.254 -4.925 1.00 36.53 205 ARG A O 1
ATOM 1664 N N . GLU A 1 206 ? -18.846 -15.921 -6.271 1.00 35.50 206 GLU A N 1
ATOM 1665 C CA . GLU A 1 206 ? -18.779 -14.463 -6.274 1.00 35.50 206 GLU A CA 1
ATOM 1666 C C . GLU A 1 206 ? -19.319 -13.956 -4.924 1.00 35.50 206 GLU A C 1
ATOM 1668 O O . GLU A 1 206 ? -20.525 -13.855 -4.710 1.00 35.50 206 GLU A O 1
ATOM 1673 N N . CYS A 1 207 ? -18.417 -13.633 -3.991 1.00 32.22 207 CYS A N 1
ATOM 1674 C CA . CYS A 1 207 ? -18.668 -12.491 -3.118 1.00 32.22 207 CYS A CA 1
ATOM 1675 C C . CYS A 1 207 ? -18.626 -11.264 -4.026 1.00 32.22 207 CYS A C 1
ATOM 1677 O O . CYS A 1 207 ? -17.574 -10.931 -4.575 1.00 32.22 207 CYS A O 1
ATOM 1679 N N . ALA A 1 208 ? -19.786 -10.648 -4.220 1.00 30.67 208 ALA A N 1
ATOM 1680 C CA . ALA A 1 208 ? -19.961 -9.423 -4.973 1.00 30.67 208 ALA A CA 1
ATOM 1681 C C . ALA A 1 208 ? -19.168 -8.275 -4.325 1.00 30.67 208 ALA A C 1
ATOM 1683 O O . ALA A 1 208 ? -19.695 -7.513 -3.521 1.00 30.67 208 ALA A O 1
ATOM 1684 N N . TRP A 1 209 ? -17.900 -8.126 -4.699 1.00 34.91 209 TRP A N 1
ATOM 1685 C CA . TRP A 1 209 ? -17.201 -6.848 -4.602 1.00 34.91 209 TRP A CA 1
ATOM 1686 C C . TRP A 1 209 ? -17.581 -6.037 -5.836 1.00 34.91 209 TRP A C 1
ATOM 1688 O O . TRP A 1 209 ? -16.850 -5.961 -6.822 1.00 34.91 209 TRP A O 1
ATOM 1698 N N . GLY A 1 210 ? -18.801 -5.503 -5.808 1.00 27.48 210 GLY A N 1
ATOM 1699 C CA . GLY A 1 210 ? -19.239 -4.516 -6.777 1.00 27.48 210 GLY A CA 1
ATOM 1700 C C . GLY A 1 210 ? -18.446 -3.235 -6.557 1.00 27.48 210 GLY A C 1
ATOM 1701 O O . GLY A 1 210 ? -18.748 -2.474 -5.643 1.00 27.48 210 GLY A O 1
ATOM 1702 N N . PHE A 1 211 ? -17.454 -2.976 -7.407 1.00 32.34 211 PHE A N 1
ATOM 1703 C CA . PHE A 1 211 ? -16.990 -1.614 -7.650 1.00 32.34 211 PHE A CA 1
ATOM 1704 C C . PHE A 1 211 ? -18.116 -0.874 -8.379 1.00 32.34 211 PHE A C 1
ATOM 1706 O O . PHE A 1 211 ? -18.148 -0.798 -9.606 1.00 32.34 211 PHE A O 1
ATOM 1713 N N . ALA A 1 212 ? -19.094 -0.387 -7.616 1.00 27.20 212 ALA A N 1
ATOM 1714 C CA . ALA A 1 212 ? -20.000 0.635 -8.099 1.00 27.20 212 ALA A CA 1
ATOM 1715 C C . ALA A 1 212 ? -19.200 1.938 -8.175 1.00 27.20 212 ALA A C 1
ATOM 1717 O O . ALA A 1 212 ? -18.689 2.422 -7.166 1.00 27.20 212 ALA A O 1
ATOM 1718 N N . ALA A 1 213 ? -19.057 2.458 -9.391 1.00 27.75 213 ALA A N 1
ATOM 1719 C CA . ALA A 1 213 ? -18.574 3.805 -9.628 1.00 27.75 213 ALA A CA 1
ATOM 1720 C C . ALA A 1 213 ? -19.448 4.798 -8.840 1.00 27.75 213 ALA A C 1
ATOM 1722 O O . ALA A 1 213 ? -20.665 4.836 -9.035 1.00 27.75 213 ALA A O 1
ATOM 1723 N N . LEU A 1 214 ? -18.810 5.560 -7.951 1.00 30.39 214 LEU A N 1
ATOM 1724 C CA . LEU A 1 214 ? -19.313 6.811 -7.386 1.00 30.39 214 LEU A CA 1
ATOM 1725 C C . LEU A 1 214 ? -18.564 7.964 -8.052 1.00 30.39 214 LEU A C 1
ATOM 1727 O O . LEU A 1 214 ? -17.324 7.842 -8.189 1.00 30.39 214 LEU A O 1
#

pLDDT: mean 86.09, std 17.09, range [27.2, 98.56]